Protein AF-A0A1M5BM00-F1 (afdb_monomer_lite)

Secondary structure (DSSP, 8-state):
----PPPHHHHHHHHHHHTHHHHHHHHHHHHHHGGGT-HHHHHHHHHHHHHHHHHHHHHHHHH--SSHHHHHHHHHHHHHHHHHHHHHHHHHHHH-SSHHHHHHHHTSTTHHHHHHHHHHHIIIIIHHHHHHHTTT-HHHHHHHHHHHHHHHHHHHHIIIIIHHHHHHHHH-HHHHGGGHHHHHHHHHHHHHHIIIIIIHHHHHHHHHHH-GGG--------------

pLDDT: mean 73.55, std 13.49, range [39.41, 91.62]

Radius of gyration: 21.75 Å; chains: 1; bounding box: 50×38×79 Å

Sequence (228 aa):
MQTVQPSDKQFQTMNGIGLTIPILSTTFGYISGYTIDQQLGMAGFGLLWGILVMLIASRISQVGARSIRQANTPVYIMLPLACIVLGGAILGHLAGPNPNAFLQLLQQSGYGLFFFTLHSPFEWILMPWALIANWHHPTRRRLLIIAAGIFYLGRVASALYFAPAALYWGQHPAEAVAHIDQVTLWIYLDFIRLIWQDVGIVVLMLIAALHPKFRLVNGDSRPERRHT

Structure (mmCIF, N/CA/C/O backbone):
data_AF-A0A1M5BM00-F1
#
_entry.id   AF-A0A1M5BM00-F1
#
loop_
_atom_site.group_PDB
_atom_site.id
_atom_site.type_symbol
_atom_site.label_atom_id
_atom_site.label_alt_id
_atom_site.label_comp_id
_atom_site.label_asym_id
_atom_site.label_entity_id
_atom_site.label_seq_id
_atom_site.pdbx_PDB_ins_code
_atom_site.Cartn_x
_atom_site.Cartn_y
_atom_site.Cartn_z
_atom_site.occupancy
_atom_site.B_iso_or_equiv
_atom_site.auth_seq_id
_atom_site.auth_comp_id
_atom_site.auth_asym_id
_atom_site.auth_atom_id
_atom_site.pdbx_PDB_model_num
ATOM 1 N N . MET A 1 1 ? -30.584 -14.951 36.795 1.00 42.97 1 MET A N 1
ATOM 2 C CA . MET A 1 1 ? -29.433 -14.659 35.911 1.00 42.97 1 MET A CA 1
ATOM 3 C C . MET A 1 1 ? -29.369 -15.773 34.876 1.00 42.97 1 MET A C 1
ATOM 5 O O . MET A 1 1 ? -28.945 -16.866 35.213 1.00 42.97 1 MET A O 1
ATOM 9 N N . GLN A 1 2 ? -29.910 -15.553 33.676 1.00 39.41 2 GLN A N 1
ATOM 10 C CA . GLN A 1 2 ? -29.833 -16.530 32.585 1.00 39.41 2 GLN A CA 1
ATOM 11 C C . GLN A 1 2 ? -28.558 -16.259 31.788 1.00 39.41 2 GLN A C 1
ATOM 13 O O . GLN A 1 2 ? -28.382 -15.180 31.225 1.00 39.41 2 GLN A O 1
ATOM 18 N N . THR A 1 3 ? -27.646 -17.224 31.795 1.00 47.09 3 THR A N 1
ATOM 19 C CA . THR A 1 3 ? -26.461 -17.257 30.944 1.00 47.09 3 THR A CA 1
ATOM 20 C C . THR A 1 3 ? -26.913 -17.454 29.500 1.00 47.09 3 THR A C 1
ATOM 22 O O . THR A 1 3 ? -27.326 -18.541 29.107 1.00 47.09 3 THR A O 1
ATOM 25 N N . VAL A 1 4 ? -26.871 -16.385 28.706 1.00 52.06 4 VAL A N 1
ATOM 26 C CA . VAL A 1 4 ? -27.085 -16.465 27.258 1.00 52.06 4 VAL A CA 1
ATOM 27 C C . VAL A 1 4 ? -25.919 -17.263 26.672 1.00 52.06 4 VAL A C 1
ATOM 29 O O . VAL A 1 4 ? -24.799 -16.760 26.595 1.00 52.06 4 VAL A O 1
ATOM 32 N N . GLN A 1 5 ? -26.164 -18.526 26.314 1.00 47.97 5 GLN A N 1
ATOM 33 C CA . GLN A 1 5 ? -25.204 -19.324 25.558 1.00 47.97 5 GLN A CA 1
ATOM 34 C C . GLN A 1 5 ? -25.056 -18.716 24.154 1.00 47.97 5 GLN A C 1
ATOM 36 O O . GLN A 1 5 ? -26.065 -18.507 23.474 1.00 47.97 5 GLN A O 1
ATOM 41 N N . PRO A 1 6 ? -23.830 -18.409 23.698 1.00 45.66 6 PRO A N 1
ATOM 42 C CA . PRO A 1 6 ? -23.614 -17.976 22.326 1.00 45.66 6 PRO A CA 1
ATOM 43 C C . PRO A 1 6 ? -24.023 -19.105 21.372 1.00 45.66 6 PRO A C 1
ATOM 45 O O . PRO A 1 6 ? -23.587 -20.241 21.526 1.00 45.66 6 PRO A O 1
ATOM 48 N N . SER A 1 7 ? -24.886 -18.795 20.401 1.00 51.50 7 SER A N 1
ATOM 49 C CA . SER A 1 7 ? -25.397 -19.775 19.438 1.00 51.50 7 SER A CA 1
ATOM 50 C C . SER A 1 7 ? -24.260 -20.359 18.592 1.00 51.50 7 SER A C 1
ATOM 52 O O . SER A 1 7 ? -23.457 -19.589 18.057 1.00 51.50 7 SER A O 1
ATOM 54 N N . ASP A 1 8 ? -24.257 -21.676 18.374 1.00 50.91 8 ASP A N 1
ATOM 55 C CA . ASP A 1 8 ? -23.255 -22.434 17.597 1.00 50.91 8 ASP A CA 1
ATOM 56 C C . ASP A 1 8 ? -22.908 -21.838 16.218 1.00 50.91 8 ASP A C 1
ATOM 58 O O . ASP A 1 8 ? -21.797 -22.006 15.709 1.00 50.91 8 ASP A O 1
ATOM 62 N N . LYS A 1 9 ? -23.819 -21.053 15.629 1.00 44.09 9 LYS A N 1
ATOM 63 C CA . LYS A 1 9 ? -23.588 -20.330 14.370 1.00 44.09 9 LYS A CA 1
ATOM 64 C C . LYS A 1 9 ? -22.444 -19.310 14.445 1.00 44.09 9 LYS A C 1
ATOM 66 O O . LYS A 1 9 ? -21.747 -19.126 13.452 1.00 44.09 9 LYS A O 1
ATOM 71 N N . GLN A 1 10 ? -22.216 -18.673 15.598 1.00 45.78 10 GLN A N 1
ATOM 72 C CA . GLN A 1 10 ? -21.131 -17.696 15.778 1.00 45.78 10 GLN A CA 1
ATOM 73 C C . GLN A 1 10 ? -19.750 -18.369 15.795 1.00 45.78 10 GLN A C 1
ATOM 75 O O . GLN A 1 10 ? -18.797 -17.829 15.229 1.00 45.78 10 GLN A O 1
ATOM 80 N N . PHE A 1 11 ? -19.661 -19.572 16.373 1.00 39.97 11 PHE A N 1
ATOM 81 C CA . PHE A 1 11 ? -18.432 -20.368 16.417 1.00 39.97 11 PHE A CA 1
ATOM 82 C C . PHE A 1 11 ? -18.067 -20.938 15.038 1.00 39.97 11 PHE A C 1
ATOM 84 O O . PHE A 1 11 ? -16.902 -20.907 14.644 1.00 39.97 11 PHE A O 1
ATOM 91 N N . GLN A 1 12 ? -19.057 -21.367 14.248 1.00 42.66 12 GLN A N 1
ATOM 92 C CA . GLN A 1 12 ? -18.817 -21.872 12.889 1.00 42.66 12 GLN A CA 1
ATOM 93 C C . GLN A 1 12 ? -18.307 -20.791 11.921 1.00 42.66 12 GLN A C 1
ATOM 95 O O . GLN A 1 12 ? -17.417 -21.067 11.117 1.00 42.66 12 GLN A O 1
ATOM 100 N N . THR A 1 13 ? -18.779 -19.543 12.027 1.00 48.22 13 THR A N 1
ATOM 101 C CA . THR A 1 13 ? -18.275 -18.441 11.184 1.00 48.22 13 THR A CA 1
ATOM 102 C C . THR A 1 13 ? -16.835 -18.015 11.491 1.00 48.22 13 THR A C 1
ATOM 104 O O . THR A 1 13 ? -16.171 -17.480 10.606 1.00 48.22 13 THR A O 1
ATOM 107 N N . MET A 1 14 ? -16.319 -18.256 12.703 1.00 41.88 14 MET A N 1
ATOM 108 C CA . MET A 1 14 ? -14.929 -17.908 13.046 1.00 41.88 14 MET A CA 1
ATOM 109 C C . MET A 1 14 ? -13.912 -18.924 12.504 1.00 41.88 14 MET A C 1
ATOM 111 O O . MET A 1 14 ? -12.807 -18.531 12.134 1.00 41.88 14 MET A O 1
ATOM 115 N N . ASN A 1 15 ? -14.293 -20.198 12.362 1.00 48.84 15 ASN A N 1
ATOM 116 C CA . ASN A 1 15 ? -13.380 -21.247 11.891 1.00 48.84 15 ASN A CA 1
ATOM 117 C C . ASN A 1 15 ? -13.082 -21.163 10.384 1.00 48.84 15 ASN A C 1
ATOM 119 O O . ASN A 1 15 ? -11.973 -21.484 9.964 1.00 48.84 15 ASN A O 1
ATOM 123 N N . GLY A 1 16 ? -14.028 -20.675 9.573 1.00 49.47 16 GLY A N 1
ATOM 124 C CA . GLY A 1 16 ? -13.828 -20.517 8.125 1.00 49.47 16 GLY A CA 1
ATOM 125 C C . GLY A 1 16 ? -12.928 -19.338 7.733 1.00 49.47 16 GLY A C 1
ATOM 126 O O . GLY A 1 16 ? -12.274 -19.387 6.700 1.00 49.47 16 GLY A O 1
ATOM 127 N N . ILE A 1 17 ? -12.867 -18.286 8.558 1.00 53.38 17 ILE A N 1
ATOM 128 C CA . ILE A 1 17 ? -12.082 -17.066 8.281 1.00 53.38 17 ILE A CA 1
ATOM 129 C C . ILE A 1 17 ? -10.640 -17.191 8.803 1.00 53.38 17 ILE A C 1
ATOM 131 O O . ILE A 1 17 ? -9.732 -16.555 8.267 1.00 53.38 17 ILE A O 1
ATOM 135 N N . GLY A 1 18 ? -10.411 -18.022 9.827 1.00 55.62 18 GLY A N 1
ATOM 136 C CA . GLY A 1 18 ? -9.101 -18.173 10.467 1.00 55.62 18 GLY A CA 1
ATOM 137 C C . GLY A 1 18 ? -8.008 -18.658 9.512 1.00 55.62 18 GLY A C 1
ATOM 138 O O . GLY A 1 18 ? -6.932 -18.069 9.468 1.00 55.62 18 GLY A O 1
ATOM 139 N N . LEU A 1 19 ? -8.304 -19.671 8.691 1.00 69.62 19 LEU A N 1
ATOM 140 C CA . LEU A 1 19 ? -7.345 -20.254 7.741 1.00 69.62 19 LEU A CA 1
ATOM 141 C C . LEU A 1 19 ? -7.052 -19.359 6.532 1.00 69.62 19 LEU A C 1
ATOM 143 O O . LEU A 1 19 ? -5.989 -19.476 5.924 1.00 69.62 19 LEU A O 1
ATOM 147 N N . THR A 1 20 ? -7.946 -18.427 6.211 1.00 67.25 20 THR A N 1
ATOM 148 C CA . THR A 1 20 ? -7.777 -17.515 5.076 1.00 67.25 20 THR A CA 1
ATOM 149 C C . THR A 1 20 ? -6.551 -16.618 5.251 1.00 67.25 20 THR A C 1
ATOM 151 O O . THR A 1 20 ? -5.864 -16.330 4.277 1.00 67.25 20 THR A O 1
ATOM 154 N N . ILE A 1 21 ? -6.225 -16.219 6.486 1.00 61.44 21 ILE A N 1
ATOM 155 C CA . ILE A 1 21 ? -5.087 -15.333 6.775 1.00 61.44 21 ILE A CA 1
ATOM 156 C C . ILE A 1 21 ? -3.738 -16.033 6.506 1.00 61.44 21 ILE A C 1
ATOM 158 O O . ILE A 1 21 ? -2.956 -15.493 5.720 1.00 61.44 21 ILE A O 1
ATOM 162 N N . PRO A 1 22 ? -3.454 -17.233 7.059 1.00 67.12 22 PRO A N 1
ATOM 163 C CA . PRO A 1 22 ? -2.283 -18.021 6.681 1.00 67.12 22 PRO A CA 1
ATOM 164 C C . PRO A 1 22 ? -2.199 -18.305 5.184 1.00 67.12 22 PRO A C 1
ATOM 166 O O . PRO A 1 22 ? -1.129 -18.137 4.608 1.00 67.12 22 PRO A O 1
ATOM 169 N N . ILE A 1 23 ? -3.306 -18.683 4.538 1.00 70.94 23 ILE A N 1
ATOM 170 C CA . ILE A 1 23 ? -3.311 -19.025 3.108 1.00 70.94 23 ILE A CA 1
ATOM 171 C C . ILE A 1 23 ? -2.946 -17.807 2.257 1.00 70.94 23 ILE A C 1
ATOM 173 O O . ILE A 1 23 ? -2.055 -17.896 1.416 1.00 70.94 23 ILE A O 1
ATOM 177 N N . LEU A 1 24 ? -3.576 -16.653 2.493 1.00 67.44 24 LEU A N 1
ATOM 178 C CA . LEU A 1 24 ? -3.280 -15.430 1.745 1.00 67.44 24 LEU A CA 1
ATOM 179 C C . LEU A 1 24 ? -1.847 -14.947 1.989 1.00 67.44 24 LEU A C 1
ATOM 181 O O . LEU A 1 24 ? -1.151 -14.617 1.034 1.00 67.44 24 LEU A O 1
ATOM 185 N N . SER A 1 25 ? -1.385 -14.968 3.242 1.00 62.84 25 SER A N 1
ATOM 186 C CA . SER A 1 25 ? -0.020 -14.573 3.612 1.00 62.84 25 SER A CA 1
ATOM 187 C C . SER A 1 25 ? 1.038 -15.499 2.993 1.00 62.84 25 SER A C 1
ATOM 189 O O . SER A 1 25 ? 2.057 -15.029 2.494 1.00 62.84 25 SER A O 1
ATOM 191 N N . THR A 1 26 ? 0.778 -16.809 2.943 1.00 67.94 26 THR A N 1
ATOM 192 C CA . THR A 1 26 ? 1.656 -17.804 2.295 1.00 67.94 26 THR A CA 1
ATOM 193 C C . THR A 1 26 ? 1.708 -17.604 0.787 1.00 67.94 26 THR A C 1
ATOM 195 O O . THR A 1 26 ? 2.792 -17.547 0.215 1.00 67.94 26 THR A O 1
ATOM 198 N N . THR A 1 27 ? 0.549 -17.461 0.140 1.00 66.31 27 THR A N 1
ATOM 199 C CA . THR A 1 27 ? 0.454 -17.223 -1.307 1.00 66.31 27 THR A CA 1
ATOM 200 C C . THR A 1 27 ? 1.159 -15.924 -1.688 1.00 66.31 27 THR A C 1
ATOM 202 O O . THR A 1 27 ? 1.899 -15.885 -2.667 1.00 66.31 27 THR A O 1
ATOM 205 N N . PHE A 1 28 ? 1.006 -14.877 -0.876 1.00 63.00 28 PHE A N 1
ATOM 206 C CA . PHE A 1 28 ? 1.706 -13.611 -1.070 1.00 63.00 28 PHE A CA 1
ATOM 207 C C . PHE A 1 28 ? 3.223 -13.745 -0.888 1.00 63.00 28 PHE A C 1
ATOM 209 O O . PHE A 1 28 ? 3.998 -13.238 -1.700 1.00 63.00 28 PHE A O 1
ATOM 216 N N . GLY A 1 29 ? 3.656 -14.474 0.141 1.00 57.75 29 GLY A N 1
ATOM 217 C CA . GLY A 1 29 ? 5.059 -14.817 0.356 1.00 57.75 29 GLY A CA 1
ATOM 218 C C . GLY A 1 29 ? 5.653 -15.580 -0.830 1.00 57.75 29 GLY A C 1
ATOM 219 O O . GLY A 1 29 ? 6.700 -15.211 -1.345 1.00 57.75 29 GLY A O 1
ATOM 220 N N . TYR A 1 30 ? 4.951 -16.588 -1.341 1.00 66.06 30 TYR A N 1
ATOM 221 C CA . TYR A 1 30 ? 5.395 -17.358 -2.503 1.00 66.06 30 TYR A CA 1
ATOM 222 C C . TYR A 1 30 ? 5.559 -16.482 -3.755 1.00 66.06 30 TYR A C 1
ATOM 224 O O . TYR A 1 30 ? 6.600 -16.522 -4.411 1.00 66.06 30 TYR A O 1
ATOM 232 N N . ILE A 1 31 ? 4.561 -15.639 -4.046 1.00 60.75 31 ILE A N 1
ATOM 233 C CA . ILE A 1 31 ? 4.575 -14.716 -5.188 1.00 60.75 31 ILE A CA 1
ATOM 234 C C . ILE A 1 31 ? 5.722 -13.703 -5.074 1.00 60.75 31 ILE A C 1
ATOM 236 O O . ILE A 1 31 ? 6.456 -13.484 -6.033 1.00 60.75 31 ILE A O 1
ATOM 240 N N . SER A 1 32 ? 5.912 -13.097 -3.900 1.00 48.12 32 SER A N 1
ATOM 241 C CA . SER A 1 32 ? 6.987 -12.121 -3.675 1.00 48.12 32 SER A CA 1
ATOM 242 C C . SER A 1 32 ? 8.376 -12.761 -3.698 1.00 48.12 32 SER A C 1
ATOM 244 O O . SER A 1 32 ? 9.312 -12.167 -4.229 1.00 48.12 32 SER A O 1
ATOM 246 N N . GLY A 1 33 ? 8.510 -14.005 -3.236 1.00 48.97 33 GLY A N 1
ATOM 247 C CA . GLY A 1 33 ? 9.747 -14.773 -3.356 1.00 48.97 33 GLY A CA 1
ATOM 248 C C . GLY A 1 33 ? 10.170 -15.046 -4.800 1.00 48.97 33 GLY A C 1
ATOM 249 O O . GLY A 1 33 ? 11.354 -15.263 -5.037 1.00 48.97 33 GLY A O 1
ATOM 250 N N . TYR A 1 34 ? 9.250 -14.968 -5.769 1.00 61.09 34 TYR A N 1
ATOM 251 C CA . TYR A 1 34 ? 9.570 -15.063 -7.198 1.00 61.09 34 TYR A CA 1
ATOM 252 C C . TYR A 1 34 ? 10.455 -13.905 -7.678 1.00 61.09 34 TYR A C 1
ATOM 254 O O . TYR A 1 34 ? 11.254 -14.076 -8.588 1.00 61.09 34 TYR A O 1
ATOM 262 N N . THR A 1 35 ? 10.349 -12.733 -7.048 1.00 50.16 35 THR A N 1
ATOM 263 C CA . THR A 1 35 ? 11.118 -11.538 -7.440 1.00 50.16 35 THR A CA 1
ATOM 264 C C . THR A 1 35 ? 12.556 -11.514 -6.921 1.00 50.16 35 THR A C 1
ATOM 266 O O . THR A 1 35 ? 13.332 -10.657 -7.330 1.00 50.16 35 THR A O 1
ATOM 269 N N . ILE A 1 36 ? 12.910 -12.438 -6.024 1.00 50.25 36 ILE A N 1
ATOM 270 C CA . ILE A 1 36 ? 14.219 -12.495 -5.355 1.00 50.25 36 ILE A CA 1
ATOM 271 C C . ILE A 1 36 ? 14.809 -13.916 -5.329 1.00 50.25 36 ILE A C 1
ATOM 273 O O . ILE A 1 36 ? 15.673 -14.194 -4.503 1.00 50.25 36 ILE A O 1
ATOM 277 N N . ASP A 1 37 ? 14.310 -14.831 -6.170 1.00 68.38 37 ASP A N 1
ATOM 278 C CA . ASP A 1 37 ? 14.697 -16.256 -6.217 1.00 68.38 37 ASP A CA 1
ATOM 279 C C . ASP A 1 37 ? 14.636 -16.992 -4.859 1.00 68.38 37 ASP A C 1
ATOM 281 O O . ASP A 1 37 ? 15.369 -17.944 -4.592 1.00 68.38 37 ASP A O 1
ATOM 285 N N . GLN A 1 38 ? 13.714 -16.587 -3.980 1.00 74.62 38 GLN A N 1
ATOM 286 C CA . GLN A 1 38 ? 13.510 -17.180 -2.649 1.00 74.62 38 GLN A CA 1
ATOM 287 C C . GLN A 1 38 ? 12.051 -17.582 -2.400 1.00 74.62 38 GLN A C 1
ATOM 289 O O . GLN A 1 38 ? 11.514 -17.406 -1.308 1.00 74.62 38 GLN A O 1
ATOM 294 N N . GLN A 1 39 ? 11.398 -18.157 -3.411 1.00 69.12 39 GLN A N 1
ATOM 295 C CA . GLN A 1 39 ? 9.984 -18.565 -3.390 1.00 69.12 39 GLN A CA 1
ATOM 296 C C . GLN A 1 39 ? 9.609 -19.384 -2.145 1.00 69.12 39 GLN A C 1
ATOM 298 O O . GLN A 1 39 ? 8.668 -19.042 -1.432 1.00 69.12 39 GLN A O 1
ATOM 303 N N . LEU A 1 40 ? 10.370 -20.445 -1.850 1.00 72.06 40 LEU A N 1
ATOM 304 C CA . LEU A 1 40 ? 10.108 -21.321 -0.702 1.00 72.06 40 LEU A CA 1
ATOM 305 C C . LEU A 1 40 ? 10.377 -20.623 0.637 1.00 72.06 40 LEU A C 1
ATOM 307 O O . LEU A 1 40 ? 9.606 -20.796 1.580 1.00 72.06 40 LEU A O 1
ATOM 311 N N . GLY A 1 41 ? 11.435 -19.808 0.712 1.00 67.81 41 GLY A N 1
ATOM 312 C CA . GLY A 1 41 ? 11.777 -19.050 1.918 1.00 67.81 41 GLY A CA 1
ATOM 313 C C . GLY A 1 41 ? 10.701 -18.024 2.266 1.00 67.81 41 GLY A C 1
ATOM 314 O O . GLY A 1 41 ? 10.229 -17.968 3.402 1.00 67.81 41 GLY A O 1
ATOM 315 N N . MET A 1 42 ? 10.237 -17.277 1.267 1.00 60.34 42 MET A N 1
ATOM 316 C CA . MET A 1 42 ? 9.204 -16.262 1.439 1.00 60.34 42 MET A CA 1
ATOM 317 C C . MET A 1 42 ? 7.813 -16.869 1.644 1.00 60.34 42 MET A C 1
ATOM 319 O O . MET A 1 42 ? 7.041 -16.340 2.440 1.00 60.34 42 MET A O 1
ATOM 323 N N . ALA A 1 43 ? 7.494 -18.007 1.020 1.00 66.38 43 ALA A N 1
ATOM 324 C CA . ALA A 1 43 ? 6.272 -18.757 1.318 1.00 66.38 43 ALA A CA 1
ATOM 325 C C . ALA A 1 43 ? 6.261 -19.269 2.765 1.00 66.38 43 ALA A C 1
ATOM 327 O O . ALA A 1 43 ? 5.271 -19.093 3.473 1.00 66.38 43 ALA A O 1
ATOM 328 N N . GLY A 1 44 ? 7.377 -19.846 3.227 1.00 70.00 44 GLY A N 1
ATOM 329 C CA . GLY A 1 44 ? 7.541 -20.297 4.609 1.00 70.00 44 GLY A CA 1
ATOM 330 C C . GLY A 1 44 ? 7.416 -19.150 5.611 1.00 70.00 44 GLY A C 1
ATOM 331 O O . GLY A 1 44 ? 6.702 -19.276 6.607 1.00 70.00 44 GLY A O 1
ATOM 332 N N . PHE A 1 45 ? 8.030 -18.003 5.312 1.00 68.19 45 PHE A N 1
ATOM 333 C CA . PHE A 1 45 ? 7.858 -16.779 6.092 1.00 68.19 45 PHE A CA 1
ATOM 334 C C . PHE A 1 45 ? 6.396 -16.316 6.108 1.00 68.19 45 PHE A C 1
ATOM 336 O O . PHE A 1 45 ? 5.845 -16.071 7.179 1.00 68.19 45 PHE A O 1
ATOM 343 N N . GLY A 1 46 ? 5.742 -16.261 4.945 1.00 65.31 46 GLY A N 1
ATOM 344 C CA . GLY A 1 46 ? 4.336 -15.888 4.804 1.00 65.31 46 GLY A CA 1
ATOM 345 C C . GLY A 1 46 ? 3.399 -16.794 5.607 1.00 65.31 46 GLY A C 1
ATOM 346 O O . GLY A 1 46 ? 2.493 -16.294 6.276 1.00 65.31 46 GLY A O 1
ATOM 347 N N . LEU A 1 47 ? 3.645 -18.106 5.616 1.00 70.38 47 LEU A N 1
ATOM 348 C CA . LEU A 1 47 ? 2.895 -19.075 6.416 1.00 70.38 47 LEU A CA 1
ATOM 349 C C . LEU A 1 47 ? 3.098 -18.850 7.912 1.00 70.38 47 LEU A C 1
ATOM 351 O O . LEU A 1 47 ? 2.125 -18.727 8.659 1.00 70.38 47 LEU A O 1
ATOM 355 N N . LEU A 1 48 ? 4.357 -18.773 8.347 1.00 71.00 48 LEU A N 1
ATOM 356 C CA . LEU A 1 48 ? 4.716 -18.593 9.751 1.00 71.00 48 LEU A CA 1
ATOM 357 C C . LEU A 1 48 ? 4.148 -17.279 10.293 1.00 71.00 48 LEU A C 1
ATOM 359 O O . LEU A 1 48 ? 3.554 -17.252 11.371 1.00 71.00 48 LEU A O 1
ATOM 363 N N . TRP A 1 49 ? 4.243 -16.214 9.501 1.00 69.94 49 TRP A N 1
ATOM 364 C CA . TRP A 1 49 ? 3.655 -14.923 9.809 1.00 69.94 49 TRP A CA 1
ATOM 365 C C . TRP A 1 49 ? 2.127 -14.974 9.868 1.00 69.94 49 TRP A C 1
ATOM 367 O O . TRP A 1 49 ? 1.528 -14.499 10.830 1.00 69.94 49 TRP A O 1
ATOM 377 N N . GLY A 1 50 ? 1.472 -15.583 8.879 1.00 63.72 50 GLY A N 1
ATOM 378 C CA . GLY A 1 50 ? 0.015 -15.675 8.839 1.00 63.72 50 GLY A CA 1
ATOM 379 C C . GLY A 1 50 ? -0.560 -16.479 10.010 1.00 63.72 50 GLY A C 1
ATOM 380 O O . GLY A 1 50 ? -1.583 -16.090 10.578 1.00 63.72 50 GLY A O 1
ATOM 381 N N . ILE A 1 51 ? 0.127 -17.545 10.439 1.00 72.00 51 ILE A N 1
ATOM 382 C CA . ILE A 1 51 ? -0.205 -18.297 11.660 1.00 72.00 51 ILE A CA 1
ATOM 383 C C . ILE A 1 51 ? -0.011 -17.416 12.899 1.00 72.00 51 ILE A C 1
ATOM 385 O O . ILE A 1 51 ? -0.906 -17.346 13.743 1.00 72.00 51 ILE A O 1
ATOM 389 N N . LEU A 1 52 ? 1.118 -16.709 13.003 1.00 69.88 52 LEU A N 1
ATOM 390 C CA . LEU A 1 52 ? 1.402 -15.807 14.120 1.00 69.88 52 LEU A CA 1
ATOM 391 C C . LEU A 1 52 ? 0.321 -14.720 14.246 1.00 69.88 52 LEU A C 1
ATOM 393 O O . LEU A 1 52 ? -0.218 -14.510 15.332 1.00 69.88 52 LEU A O 1
ATOM 397 N N . VAL A 1 53 ? -0.065 -14.091 13.133 1.00 64.69 53 VAL A N 1
ATOM 398 C CA . VAL A 1 53 ? -1.142 -13.093 13.075 1.00 64.69 53 VAL A CA 1
AT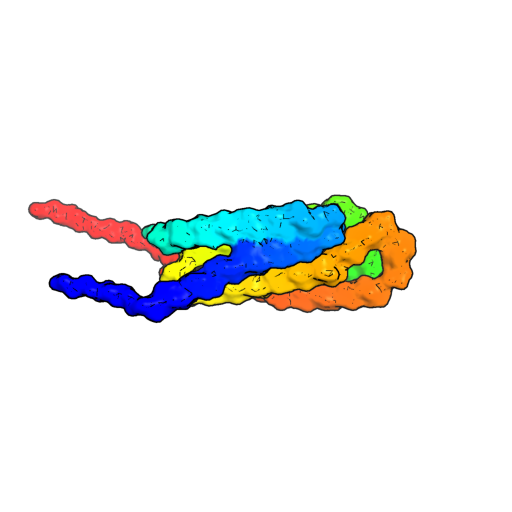OM 399 C C . VAL A 1 53 ? -2.484 -13.703 13.455 1.00 64.69 53 VAL A C 1
ATOM 401 O O . VAL A 1 53 ? -3.200 -13.097 14.241 1.00 64.69 53 VAL A O 1
ATOM 404 N N . MET A 1 54 ? -2.831 -14.896 12.967 1.00 68.44 54 MET A N 1
ATOM 405 C CA . MET A 1 54 ? -4.078 -15.576 13.340 1.00 68.44 54 MET A CA 1
ATOM 406 C C . MET A 1 54 ? -4.155 -15.831 14.856 1.00 68.44 54 MET A C 1
ATOM 408 O O . MET A 1 54 ? -5.184 -15.565 15.488 1.00 68.44 54 MET A O 1
ATOM 412 N N . LEU A 1 55 ? -3.061 -16.309 15.458 1.00 69.62 55 LEU A N 1
ATOM 413 C CA . LEU A 1 55 ? -2.975 -16.601 16.891 1.00 69.62 55 LEU A CA 1
ATOM 414 C C . LEU A 1 55 ? -3.017 -15.324 17.739 1.00 69.62 55 LEU A C 1
ATOM 416 O O . LEU A 1 55 ? -3.775 -15.247 18.710 1.00 69.62 55 LEU A O 1
ATOM 420 N N . ILE A 1 56 ? -2.246 -14.304 17.355 1.00 66.44 56 ILE A N 1
ATOM 421 C CA . ILE A 1 56 ? -2.207 -13.005 18.033 1.00 66.44 56 ILE A CA 1
ATOM 422 C C . ILE A 1 56 ? -3.548 -12.284 17.880 1.00 66.44 56 ILE A C 1
ATOM 424 O O . ILE A 1 56 ? -4.083 -11.797 18.869 1.00 66.44 56 ILE A O 1
ATOM 428 N N . ALA A 1 57 ? -4.145 -12.259 16.689 1.00 57.75 57 ALA A N 1
ATOM 429 C CA . ALA A 1 57 ? -5.452 -11.648 16.460 1.00 57.75 57 ALA A CA 1
ATOM 430 C C . ALA A 1 57 ? -6.546 -12.332 17.284 1.00 57.75 57 ALA A C 1
ATOM 432 O O . ALA A 1 57 ? -7.375 -11.647 17.877 1.00 57.75 57 ALA A O 1
ATOM 433 N N . SER A 1 58 ? -6.524 -13.661 17.412 1.00 56.94 58 SER A N 1
ATOM 434 C CA . SER A 1 58 ? -7.472 -14.390 18.266 1.00 56.94 58 SER A CA 1
ATOM 435 C C . SER A 1 58 ? -7.294 -14.029 19.743 1.00 56.94 58 SER A C 1
ATOM 437 O O . SER A 1 58 ? -8.265 -13.694 20.418 1.00 56.94 58 SER A O 1
ATOM 439 N N . ARG A 1 59 ? -6.051 -13.992 20.237 1.00 62.50 59 ARG A N 1
ATOM 440 C CA . ARG A 1 59 ? -5.730 -13.618 21.626 1.00 62.50 59 ARG A CA 1
ATOM 441 C C . ARG A 1 59 ? -6.051 -12.152 21.926 1.00 62.50 59 ARG A C 1
ATOM 443 O O . ARG A 1 59 ? -6.623 -11.858 22.968 1.00 62.50 59 ARG A O 1
ATOM 450 N N . ILE A 1 60 ? -5.719 -11.226 21.027 1.00 52.84 60 ILE A N 1
ATOM 451 C CA . ILE A 1 60 ? -5.949 -9.793 21.239 1.00 52.84 60 ILE A CA 1
ATOM 452 C C . ILE A 1 60 ? -7.408 -9.412 20.952 1.00 52.84 60 ILE A C 1
ATOM 454 O O . ILE A 1 60 ? -7.932 -8.538 21.634 1.00 52.84 60 ILE A O 1
ATOM 458 N N . SER A 1 61 ? -8.124 -10.080 20.042 1.00 48.41 61 SER A N 1
ATOM 459 C CA . SER A 1 61 ? -9.568 -9.842 19.849 1.00 48.41 61 SER A CA 1
ATOM 460 C C . SER A 1 61 ? -10.374 -10.160 21.111 1.00 48.41 61 SER A C 1
ATOM 462 O O . SER A 1 61 ? -11.332 -9.450 21.415 1.00 48.41 61 SER A O 1
ATOM 464 N N . GLN A 1 62 ? -9.938 -11.147 21.900 1.00 55.53 62 GLN A N 1
ATOM 465 C CA . GLN A 1 62 ? -10.501 -11.421 23.225 1.00 55.53 62 GLN A CA 1
ATOM 466 C C . GLN A 1 62 ? -10.182 -10.313 24.240 1.00 55.53 62 GLN A C 1
ATOM 468 O O . GLN A 1 62 ? -10.942 -10.108 25.182 1.00 55.53 62 GLN A O 1
ATOM 473 N N . VAL A 1 63 ? -9.082 -9.579 24.052 1.00 52.97 63 VAL A N 1
ATOM 474 C CA . VAL A 1 63 ? -8.647 -8.505 24.956 1.00 52.97 63 VAL A CA 1
ATOM 475 C C . VAL A 1 63 ? -9.250 -7.151 24.573 1.00 52.97 63 VAL A C 1
ATOM 477 O O . VAL A 1 63 ? -9.567 -6.381 25.479 1.00 52.97 63 VAL A O 1
ATOM 480 N N . GLY A 1 64 ? -9.465 -6.893 23.276 1.00 52.06 64 GLY A N 1
ATOM 481 C CA . GLY A 1 64 ? -10.042 -5.667 22.721 1.00 52.06 64 GLY A CA 1
ATOM 482 C C . GLY A 1 64 ? -9.303 -4.384 23.124 1.00 52.06 64 GLY A C 1
ATOM 483 O O . GLY A 1 64 ? -8.456 -4.364 24.015 1.00 52.06 64 GLY A O 1
ATOM 484 N N . ALA A 1 65 ? -9.634 -3.256 22.495 1.00 58.38 65 ALA A N 1
ATOM 485 C CA . ALA A 1 65 ? -9.311 -1.973 23.107 1.00 58.38 65 ALA A CA 1
ATOM 486 C C . ALA A 1 65 ? -10.143 -1.831 24.392 1.00 58.38 65 ALA A C 1
ATOM 488 O O . ALA A 1 65 ? -11.365 -1.709 24.337 1.00 58.38 65 ALA A O 1
ATOM 489 N N . ARG A 1 66 ? -9.486 -1.835 25.556 1.00 64.25 66 ARG A N 1
ATOM 490 C CA . ARG A 1 66 ? -10.148 -1.627 26.858 1.00 64.25 66 ARG A CA 1
ATOM 491 C C . ARG A 1 66 ? -10.508 -0.159 27.096 1.00 64.25 66 ARG A C 1
ATOM 493 O O . ARG A 1 66 ? -11.214 0.159 28.045 1.00 64.25 66 ARG A O 1
ATOM 500 N N . SER A 1 67 ? -10.014 0.743 26.245 1.00 73.00 67 SER A N 1
ATOM 501 C CA . SER A 1 67 ? -10.333 2.171 26.266 1.00 73.00 67 SER A CA 1
ATOM 502 C C . SER A 1 67 ? -10.418 2.758 24.855 1.00 73.00 67 SER A C 1
ATOM 504 O O . SER A 1 67 ? -9.744 2.299 23.931 1.00 73.00 67 SER A O 1
ATOM 506 N N . ILE A 1 68 ? -11.186 3.843 24.708 1.00 73.75 68 ILE A N 1
ATOM 507 C CA . ILE A 1 68 ? -11.295 4.624 23.459 1.00 73.75 68 ILE A CA 1
ATOM 508 C C . ILE A 1 68 ? -9.910 5.076 22.971 1.00 73.75 68 ILE A C 1
ATOM 510 O O . ILE A 1 68 ? -9.638 5.072 21.771 1.00 73.75 68 ILE A O 1
ATOM 514 N N . ARG A 1 69 ? -8.999 5.396 23.901 1.00 74.81 69 ARG A N 1
ATOM 515 C CA . ARG A 1 69 ? -7.615 5.769 23.587 1.00 74.81 69 ARG A CA 1
ATOM 516 C C . ARG A 1 69 ? -6.894 4.658 22.821 1.00 74.81 69 ARG A C 1
ATOM 518 O O . ARG A 1 69 ? -6.331 4.942 21.774 1.00 74.81 69 ARG A O 1
ATOM 525 N N . GLN A 1 70 ? -6.976 3.410 23.286 1.00 77.19 70 GLN A N 1
ATOM 526 C CA . GLN A 1 70 ? -6.340 2.261 22.626 1.00 77.19 70 GLN A CA 1
ATOM 527 C C . GLN A 1 70 ? -6.927 1.967 21.237 1.00 77.19 70 GLN A C 1
ATOM 529 O O . GLN A 1 70 ? -6.182 1.605 20.332 1.00 77.19 70 GLN A O 1
ATOM 534 N N . ALA A 1 71 ? -8.236 2.160 21.043 1.00 80.81 71 ALA A N 1
ATOM 535 C CA . ALA A 1 71 ? -8.874 2.003 19.732 1.00 80.81 71 ALA A CA 1
ATOM 536 C C . ALA A 1 71 ? -8.432 3.091 18.734 1.00 80.81 71 ALA A C 1
ATOM 538 O O . ALA A 1 71 ? -8.328 2.846 17.530 1.00 80.81 71 ALA A O 1
ATOM 539 N N . ASN A 1 72 ? -8.168 4.300 19.236 1.00 80.38 72 ASN A N 1
ATOM 540 C CA . ASN A 1 72 ? -7.794 5.469 18.445 1.00 80.38 72 ASN A CA 1
ATOM 541 C C . ASN A 1 72 ? -6.318 5.499 18.040 1.00 80.38 72 ASN A C 1
ATOM 543 O O . ASN A 1 72 ? -6.010 5.938 16.935 1.00 80.38 72 ASN A O 1
ATOM 547 N N . THR A 1 73 ? -5.415 5.042 18.910 1.00 81.69 73 THR A N 1
ATOM 548 C CA . THR A 1 73 ? -3.964 5.091 18.683 1.00 81.69 73 THR A CA 1
ATOM 549 C C . THR A 1 73 ? -3.525 4.567 17.308 1.00 81.69 73 THR A C 1
ATOM 551 O O . THR A 1 73 ? -2.845 5.319 16.613 1.00 81.69 73 THR A O 1
ATOM 554 N N . PRO A 1 74 ? -3.912 3.356 16.856 1.00 83.25 74 PRO A N 1
ATOM 555 C CA . PRO A 1 74 ? -3.465 2.864 15.553 1.00 83.25 74 PRO A CA 1
ATOM 556 C C . PRO A 1 74 ? -3.960 3.733 14.395 1.00 83.25 74 PRO A C 1
ATOM 558 O O . PRO A 1 74 ? -3.194 4.031 13.488 1.00 83.25 74 PRO A O 1
ATOM 561 N N . VAL A 1 75 ? -5.208 4.210 14.450 1.00 82.38 75 VAL A N 1
ATOM 562 C CA . VAL A 1 75 ? -5.787 5.065 13.400 1.00 82.38 75 VAL A CA 1
ATOM 563 C C . VAL A 1 75 ? -5.062 6.413 13.331 1.00 82.38 75 VAL A C 1
ATOM 565 O O . VAL A 1 75 ? -4.760 6.894 12.241 1.00 82.38 75 VAL A O 1
ATOM 568 N N . TYR A 1 76 ? -4.723 7.003 14.481 1.00 78.81 76 TYR A N 1
ATOM 569 C CA . TYR A 1 76 ? -3.971 8.261 14.537 1.00 78.81 76 TYR A CA 1
ATOM 570 C C . TYR A 1 76 ? -2.501 8.129 14.141 1.00 78.81 76 TYR A C 1
ATOM 572 O O . TYR A 1 76 ? -1.915 9.127 13.745 1.00 78.81 76 TYR A O 1
ATOM 580 N N . ILE A 1 77 ? -1.906 6.938 14.229 1.00 79.44 77 ILE A N 1
ATOM 581 C CA . ILE A 1 77 ? -0.553 6.677 13.714 1.00 79.44 77 ILE A CA 1
ATOM 582 C C . ILE A 1 77 ? -0.597 6.391 12.208 1.00 79.44 77 ILE A C 1
ATOM 584 O O . ILE A 1 77 ? 0.240 6.883 11.456 1.00 79.44 77 ILE A O 1
ATOM 588 N N . MET A 1 78 ? -1.594 5.635 11.750 1.00 79.94 78 MET A N 1
ATOM 589 C CA . MET A 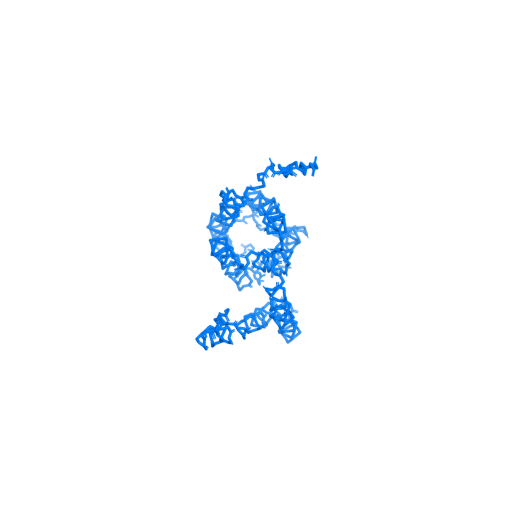1 78 ? -1.764 5.302 10.336 1.00 79.94 78 MET A CA 1
ATOM 590 C C . MET A 1 78 ? -2.083 6.514 9.476 1.00 79.94 78 MET A C 1
ATOM 592 O O . MET A 1 78 ? -1.562 6.612 8.375 1.00 79.94 78 MET A O 1
ATOM 596 N N . LEU A 1 79 ? -2.924 7.432 9.952 1.00 80.44 79 LEU A N 1
ATOM 597 C CA . LEU A 1 79 ? -3.331 8.601 9.175 1.00 80.44 79 LEU A CA 1
ATOM 598 C C . LEU A 1 79 ? -2.148 9.476 8.705 1.00 80.44 79 LEU A C 1
ATOM 600 O O . LEU A 1 79 ? -2.039 9.685 7.499 1.00 80.44 79 LEU A O 1
ATOM 604 N N . PRO A 1 80 ? -1.242 9.970 9.573 1.00 74.62 80 PRO A N 1
ATOM 605 C CA . PRO A 1 80 ? -0.100 10.763 9.125 1.00 74.62 80 PRO A CA 1
ATOM 606 C C . PRO A 1 80 ? 0.835 9.956 8.224 1.00 74.62 80 PRO A C 1
ATOM 608 O O . PRO A 1 80 ? 1.343 10.501 7.251 1.00 74.62 80 PRO A O 1
ATOM 611 N N . LEU A 1 81 ? 1.019 8.658 8.484 1.00 74.00 81 LEU A N 1
ATOM 612 C CA . LEU A 1 81 ? 1.838 7.809 7.623 1.00 74.00 81 LEU A CA 1
ATOM 613 C C . LEU A 1 81 ? 1.211 7.623 6.231 1.00 74.00 81 LEU A C 1
ATOM 615 O O . LEU A 1 81 ? 1.919 7.706 5.234 1.00 74.00 81 LEU A O 1
ATOM 619 N N . ALA A 1 82 ? -0.111 7.459 6.147 1.00 80.81 82 ALA A N 1
ATOM 620 C CA . ALA A 1 82 ? -0.843 7.427 4.883 1.00 80.81 82 ALA A CA 1
ATOM 621 C C . ALA A 1 82 ? -0.736 8.767 4.136 1.00 80.81 82 ALA A C 1
ATOM 623 O O . ALA A 1 82 ? -0.534 8.774 2.927 1.00 80.81 82 ALA A O 1
ATOM 624 N N . CYS A 1 83 ? -0.790 9.900 4.846 1.00 77.12 83 CYS A N 1
ATOM 625 C CA . CYS A 1 83 ? -0.554 11.217 4.252 1.00 77.12 83 CYS A CA 1
ATOM 626 C C . CYS A 1 83 ? 0.885 11.379 3.735 1.00 77.12 83 CYS A C 1
ATOM 628 O O . CYS A 1 83 ? 1.080 11.979 2.682 1.00 77.12 83 CYS A O 1
ATOM 630 N N . ILE A 1 84 ? 1.887 10.840 4.440 1.00 75.06 84 ILE A N 1
ATOM 631 C CA . ILE A 1 84 ? 3.287 10.833 3.984 1.00 75.06 84 ILE A CA 1
ATOM 632 C C . ILE A 1 84 ? 3.431 9.983 2.720 1.00 75.06 84 ILE A C 1
ATOM 634 O O . ILE A 1 84 ? 4.069 10.426 1.769 1.00 75.06 84 ILE A O 1
ATOM 638 N N . VAL A 1 85 ? 2.819 8.795 2.683 1.00 78.19 85 VAL A N 1
ATOM 639 C CA . VAL A 1 85 ? 2.813 7.927 1.495 1.00 78.19 85 VAL A CA 1
ATOM 640 C C . VAL A 1 85 ? 2.149 8.630 0.314 1.00 78.19 85 VAL A C 1
ATOM 642 O O . VAL A 1 85 ? 2.751 8.696 -0.752 1.00 78.19 85 VAL A O 1
ATOM 645 N N . LEU A 1 86 ? 0.970 9.225 0.517 1.00 82.31 86 LEU A N 1
ATOM 646 C CA . LEU A 1 86 ? 0.271 10.001 -0.508 1.00 82.31 86 LEU A CA 1
ATOM 647 C C . LEU A 1 86 ? 1.125 11.176 -1.005 1.00 82.31 86 LEU A C 1
ATOM 649 O O . LEU A 1 86 ? 1.258 11.375 -2.208 1.00 82.31 86 LEU A O 1
ATOM 653 N N . GLY A 1 87 ? 1.739 11.937 -0.096 1.00 70.81 87 GLY A N 1
ATOM 654 C CA . GLY A 1 87 ? 2.644 13.030 -0.453 1.00 70.81 87 GLY A CA 1
ATOM 655 C C . GLY A 1 87 ? 3.848 12.542 -1.260 1.00 70.81 87 GLY A C 1
ATOM 656 O O . GLY A 1 87 ? 4.194 13.145 -2.272 1.00 70.81 87 GLY A O 1
ATOM 657 N N . GLY A 1 88 ? 4.444 11.418 -0.864 1.00 73.38 88 GLY A N 1
ATOM 658 C CA . GLY A 1 88 ? 5.527 10.767 -1.597 1.00 73.38 88 GLY A CA 1
ATOM 659 C C . GLY A 1 88 ? 5.113 10.286 -2.987 1.00 73.38 88 GLY A C 1
ATOM 660 O O . GLY A 1 88 ? 5.863 10.479 -3.939 1.00 73.38 88 GLY A O 1
ATOM 661 N N . ALA A 1 89 ? 3.911 9.722 -3.127 1.00 80.44 89 ALA A N 1
ATOM 662 C CA . ALA A 1 89 ? 3.354 9.313 -4.413 1.00 80.44 89 ALA A CA 1
ATOM 663 C C . ALA A 1 89 ? 3.121 10.521 -5.336 1.00 80.44 89 ALA A C 1
ATOM 665 O O . ALA A 1 89 ? 3.549 10.499 -6.487 1.00 80.44 89 ALA A O 1
ATOM 666 N N . ILE A 1 90 ? 2.542 11.613 -4.817 1.00 78.31 90 ILE A N 1
ATOM 667 C CA . ILE A 1 90 ? 2.366 12.871 -5.562 1.00 78.31 90 ILE A CA 1
ATOM 668 C C . ILE A 1 90 ? 3.721 13.419 -6.019 1.00 78.31 90 ILE A C 1
ATOM 670 O O . ILE A 1 90 ? 3.885 13.745 -7.191 1.00 78.31 90 ILE A O 1
ATOM 674 N N . LEU A 1 91 ? 4.705 13.497 -5.118 1.00 74.56 91 LEU A N 1
ATOM 675 C CA . LEU A 1 91 ? 6.048 13.971 -5.459 1.00 74.56 91 LEU A CA 1
ATOM 676 C C . LEU A 1 91 ? 6.725 13.069 -6.493 1.00 74.56 91 LEU A C 1
ATOM 678 O O . LEU A 1 91 ? 7.348 13.582 -7.415 1.00 74.56 91 LEU A O 1
ATOM 682 N N . GLY A 1 92 ? 6.574 11.748 -6.379 1.00 76.44 92 GLY A N 1
ATOM 683 C CA . GLY A 1 92 ? 7.073 10.796 -7.370 1.00 76.44 92 GLY A CA 1
ATOM 684 C C . GLY A 1 92 ? 6.463 11.032 -8.751 1.00 76.44 92 GLY A C 1
ATOM 685 O O . GLY A 1 92 ? 7.188 11.054 -9.742 1.00 76.44 92 GLY A O 1
ATOM 686 N N . HIS A 1 93 ? 5.159 11.298 -8.811 1.00 80.44 93 HIS A N 1
ATOM 687 C CA . HIS A 1 93 ? 4.454 11.590 -10.057 1.00 80.44 93 HIS A CA 1
ATOM 688 C C . HIS A 1 93 ? 4.883 12.931 -10.676 1.00 80.44 93 HIS A C 1
ATOM 690 O O . HIS A 1 93 ? 5.067 13.038 -11.885 1.00 80.44 93 HIS A O 1
ATOM 696 N N . LEU A 1 94 ? 5.105 13.952 -9.841 1.00 78.06 94 LEU A N 1
ATOM 697 C CA . LEU A 1 94 ? 5.610 15.259 -10.277 1.00 78.06 94 LEU A CA 1
ATOM 698 C C . LEU A 1 94 ? 7.082 15.213 -10.710 1.00 78.06 94 LEU A C 1
ATOM 700 O O . LEU A 1 94 ? 7.476 15.971 -11.593 1.00 78.06 94 LEU A O 1
ATOM 704 N N . ALA A 1 95 ? 7.889 14.344 -10.097 1.00 78.38 95 ALA A N 1
ATOM 705 C CA . ALA A 1 95 ? 9.297 14.147 -10.434 1.00 78.38 95 ALA A CA 1
ATOM 706 C C . ALA A 1 95 ? 9.493 13.263 -11.678 1.00 78.38 95 ALA A C 1
ATOM 708 O O . ALA A 1 95 ? 10.479 13.429 -12.393 1.00 78.38 95 ALA A O 1
ATOM 709 N N . GLY A 1 96 ? 8.548 12.362 -11.966 1.00 83.69 96 GLY A N 1
ATOM 710 C CA . GLY A 1 96 ? 8.517 11.517 -13.162 1.00 83.69 96 GLY A CA 1
ATOM 711 C C . GLY A 1 96 ? 7.344 11.823 -14.106 1.00 83.69 96 GLY A C 1
ATOM 712 O O . GLY A 1 96 ? 6.589 10.904 -14.411 1.00 83.69 96 GLY A O 1
ATOM 713 N N . PRO A 1 97 ? 7.168 13.067 -14.599 1.00 82.75 97 PRO A N 1
ATOM 714 C CA . PRO A 1 97 ? 5.973 13.473 -15.351 1.00 82.75 97 PRO A CA 1
ATOM 715 C C . PRO A 1 97 ? 5.914 12.900 -16.775 1.00 82.75 97 PRO A C 1
ATOM 717 O O . PRO A 1 97 ? 4.908 13.034 -17.467 1.00 82.75 97 PRO A O 1
ATOM 720 N N . ASN A 1 98 ? 7.011 12.312 -17.247 1.00 89.31 98 ASN A N 1
ATOM 721 C CA . ASN A 1 98 ? 7.116 11.663 -18.545 1.00 89.31 98 ASN A CA 1
ATOM 722 C C . ASN A 1 98 ? 7.951 10.377 -18.413 1.00 89.31 98 ASN A C 1
ATOM 724 O O . ASN A 1 98 ? 8.687 10.232 -17.431 1.00 89.31 98 ASN A O 1
ATOM 728 N N . PRO A 1 99 ? 7.884 9.461 -19.395 1.00 88.56 99 PRO A N 1
ATOM 729 C CA . PRO A 1 99 ? 8.544 8.160 -19.306 1.00 88.56 99 PRO A CA 1
ATOM 730 C C . PRO A 1 99 ? 10.047 8.224 -19.018 1.00 88.56 99 PRO A C 1
ATOM 732 O O . PRO A 1 99 ? 10.548 7.463 -18.194 1.00 88.56 99 PRO A O 1
ATOM 735 N N . ASN A 1 100 ? 10.762 9.172 -19.630 1.00 88.31 100 ASN A N 1
ATOM 736 C CA . ASN A 1 100 ? 12.204 9.322 -19.427 1.00 88.31 100 ASN A CA 1
ATOM 737 C C . ASN A 1 100 ? 12.532 9.760 -17.995 1.00 88.31 100 ASN A C 1
ATOM 739 O O . ASN A 1 100 ? 13.405 9.179 -17.354 1.00 88.31 100 ASN A O 1
ATOM 743 N N . ALA A 1 101 ? 11.813 10.757 -17.476 1.00 87.19 101 ALA A N 1
ATOM 744 C CA . ALA A 1 101 ? 11.989 11.231 -16.106 1.00 87.19 101 ALA A CA 1
ATOM 745 C C . ALA A 1 101 ? 11.610 10.153 -15.076 1.00 87.19 101 ALA A C 1
ATOM 747 O O . ALA A 1 101 ? 12.302 9.974 -14.076 1.00 87.19 101 ALA A O 1
ATOM 748 N N . PHE A 1 102 ? 10.552 9.384 -15.343 1.00 85.94 102 PHE A N 1
ATOM 749 C CA . PHE A 1 102 ? 10.135 8.275 -14.488 1.00 85.94 102 PHE A CA 1
ATOM 750 C C . PHE A 1 102 ? 11.176 7.143 -14.445 1.00 85.94 102 PHE A C 1
ATOM 752 O O . PHE A 1 102 ? 11.483 6.631 -13.370 1.00 85.94 102 PHE A O 1
ATOM 759 N N . LEU A 1 103 ? 11.783 6.789 -15.583 1.00 87.25 103 LEU A N 1
ATOM 760 C CA . LEU A 1 103 ? 12.886 5.821 -15.627 1.00 87.25 103 LEU A CA 1
ATOM 761 C C . LEU A 1 103 ? 14.119 6.309 -14.858 1.00 87.25 103 LEU A C 1
ATOM 763 O O . LEU A 1 103 ? 14.704 5.545 -14.092 1.00 87.25 103 LEU A O 1
ATOM 767 N N . GLN A 1 104 ? 14.488 7.584 -15.009 1.00 86.94 104 GLN A N 1
ATOM 768 C CA . GLN A 1 104 ? 15.588 8.178 -14.240 1.00 86.94 104 GLN A CA 1
ATOM 769 C C . GLN A 1 104 ? 15.322 8.132 -12.734 1.00 86.94 104 GLN A C 1
ATOM 771 O O . GLN A 1 104 ? 16.243 7.891 -11.955 1.00 86.94 104 GLN A O 1
ATOM 776 N N . LEU A 1 105 ? 14.068 8.340 -12.327 1.00 82.81 105 LEU A N 1
ATOM 777 C CA . LEU A 1 105 ? 13.634 8.259 -10.938 1.00 82.81 105 LEU A CA 1
ATOM 778 C C . LEU A 1 105 ? 13.710 6.823 -10.397 1.00 82.81 105 LEU A C 1
ATOM 780 O O . LEU A 1 105 ? 14.233 6.616 -9.304 1.00 82.81 105 LEU A O 1
ATOM 784 N N . LEU A 1 106 ? 13.260 5.829 -11.172 1.00 79.75 106 LEU A N 1
ATOM 785 C CA . LEU A 1 106 ? 13.361 4.402 -10.834 1.00 79.75 106 LEU A CA 1
ATOM 786 C C . LEU A 1 106 ? 14.807 3.938 -10.615 1.00 79.75 106 LEU A C 1
ATOM 788 O O . LEU A 1 106 ? 15.052 3.072 -9.778 1.00 79.75 106 LEU A O 1
ATOM 792 N N . GLN A 1 107 ? 15.755 4.523 -11.346 1.00 83.56 107 GLN A N 1
ATOM 793 C CA . GLN A 1 107 ? 17.182 4.206 -11.252 1.00 83.56 107 GLN A CA 1
ATOM 794 C C . GLN A 1 107 ? 17.873 4.860 -10.043 1.00 83.56 107 GLN A C 1
ATOM 796 O O . GLN A 1 107 ? 19.022 4.533 -9.743 1.00 83.56 107 GLN A O 1
ATOM 801 N N . GLN A 1 108 ? 17.202 5.760 -9.313 1.00 81.31 108 GLN A N 1
ATOM 802 C CA . GLN A 1 108 ? 17.754 6.341 -8.089 1.00 81.31 108 GLN A CA 1
ATOM 803 C C . GLN A 1 108 ? 17.733 5.318 -6.948 1.00 81.31 108 GLN A C 1
ATOM 805 O O . GLN A 1 108 ? 16.681 4.793 -6.578 1.00 81.31 108 GLN A O 1
ATOM 810 N N . SER A 1 109 ? 18.885 5.118 -6.305 1.00 68.19 109 SER A N 1
ATOM 811 C CA . SER A 1 109 ? 19.088 4.129 -5.232 1.00 68.19 109 SER A C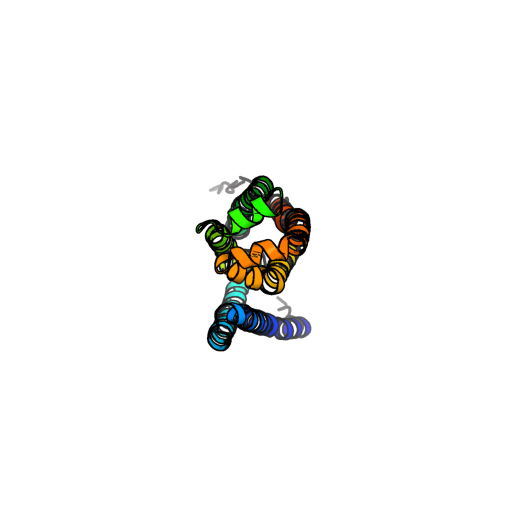A 1
ATOM 812 C C . SER A 1 109 ? 18.172 4.304 -4.007 1.00 68.19 109 SER A C 1
ATOM 814 O O . SER A 1 109 ? 18.004 3.371 -3.226 1.00 68.19 109 SER A O 1
ATOM 816 N N . GLY A 1 110 ? 17.536 5.470 -3.845 1.00 68.50 110 GLY A N 1
ATOM 817 C CA . GLY A 1 110 ? 16.595 5.755 -2.758 1.00 68.50 110 GLY A CA 1
ATOM 818 C C . GLY A 1 110 ? 15.112 5.570 -3.094 1.00 68.50 110 GLY A C 1
ATOM 819 O O . GLY A 1 110 ? 14.304 5.444 -2.173 1.00 68.50 110 GLY A O 1
ATOM 820 N N . TYR A 1 111 ? 14.726 5.541 -4.375 1.00 69.88 111 TYR A N 1
ATOM 821 C CA . TYR A 1 111 ? 13.310 5.596 -4.761 1.00 69.88 111 TYR A CA 1
ATOM 822 C C . TYR A 1 111 ? 12.552 4.335 -4.329 1.00 69.88 111 TYR A C 1
ATOM 824 O O . TYR A 1 111 ? 11.559 4.424 -3.609 1.00 69.88 111 TYR A O 1
ATOM 832 N N . GLY A 1 112 ? 13.065 3.146 -4.659 1.00 68.44 112 GLY A N 1
ATOM 833 C CA . GLY A 1 112 ? 12.464 1.883 -4.212 1.00 68.44 112 GLY A CA 1
ATOM 834 C C . GLY A 1 112 ? 12.471 1.717 -2.686 1.00 68.44 112 GLY A C 1
ATOM 835 O O . GLY A 1 112 ? 11.493 1.246 -2.101 1.00 68.44 112 GLY A O 1
ATOM 836 N N . LEU A 1 113 ? 13.545 2.167 -2.027 1.00 67.31 113 LEU A N 1
ATOM 837 C CA . LEU A 1 113 ? 13.719 2.052 -0.577 1.00 67.31 113 LEU A CA 1
ATOM 838 C C . LEU A 1 113 ? 12.715 2.924 0.189 1.00 67.31 113 LEU A C 1
ATOM 840 O O . LEU A 1 113 ? 12.186 2.484 1.211 1.00 67.31 113 LEU A O 1
ATOM 844 N N . PHE A 1 114 ? 12.384 4.110 -0.330 1.00 66.12 114 PHE A N 1
ATOM 845 C CA . PHE A 1 114 ? 11.342 4.982 0.217 1.00 66.12 114 PHE A CA 1
ATOM 846 C C . PHE A 1 114 ? 9.986 4.266 0.295 1.00 66.12 114 PHE A C 1
ATOM 848 O O . PHE A 1 114 ? 9.380 4.194 1.368 1.00 66.12 114 PHE A O 1
ATOM 855 N N . PHE A 1 115 ? 9.533 3.659 -0.809 1.00 66.00 115 PHE A N 1
ATOM 856 C CA . PHE A 1 115 ? 8.257 2.938 -0.822 1.00 66.00 115 PHE A CA 1
ATOM 857 C C . PHE A 1 115 ? 8.289 1.711 0.082 1.00 66.00 115 PHE A C 1
ATOM 859 O O . PHE A 1 115 ? 7.337 1.497 0.833 1.00 66.00 115 PHE A O 1
ATOM 866 N N . PHE A 1 116 ? 9.381 0.944 0.066 1.00 68.56 116 PHE A N 1
ATOM 867 C CA . PHE A 1 116 ? 9.516 -0.252 0.895 1.00 68.56 116 PHE A CA 1
ATOM 868 C C . PHE A 1 116 ? 9.474 0.080 2.393 1.00 68.56 116 PHE A C 1
ATOM 870 O O . PHE A 1 116 ? 8.772 -0.584 3.159 1.00 68.56 116 PHE A O 1
ATOM 877 N N . THR A 1 117 ? 10.162 1.149 2.802 1.00 68.69 117 THR A N 1
ATOM 878 C CA . THR A 1 117 ? 10.261 1.584 4.205 1.00 68.69 117 THR A CA 1
ATOM 879 C C . THR A 1 117 ? 8.934 2.103 4.744 1.00 68.69 117 THR A C 1
ATOM 881 O O . THR A 1 117 ? 8.627 1.889 5.913 1.00 68.69 117 THR A O 1
ATOM 884 N N . LEU A 1 118 ? 8.120 2.755 3.911 1.00 67.62 118 LEU A N 1
ATOM 885 C CA . LEU A 1 118 ? 6.828 3.296 4.340 1.00 67.62 118 LEU A CA 1
ATOM 886 C C . LEU A 1 118 ? 5.687 2.278 4.249 1.00 67.62 118 LEU A C 1
ATOM 888 O O . LEU A 1 118 ? 4.805 2.269 5.109 1.00 67.62 118 LEU A O 1
ATOM 892 N N . HIS A 1 119 ? 5.705 1.396 3.246 1.00 73.69 119 HIS A N 1
ATOM 893 C CA . HIS A 1 119 ? 4.648 0.401 3.062 1.00 73.69 119 HIS A CA 1
ATOM 894 C C . HIS A 1 119 ? 4.791 -0.780 4.018 1.00 73.69 119 HIS A C 1
ATOM 896 O O . HIS A 1 119 ? 3.776 -1.269 4.505 1.00 73.69 119 HIS A O 1
ATOM 902 N N . SER A 1 120 ? 6.014 -1.209 4.349 1.00 74.12 120 SER A N 1
ATOM 903 C CA . SER A 1 120 ? 6.222 -2.387 5.205 1.00 74.12 120 SER A CA 1
ATOM 904 C C . SER A 1 120 ? 5.619 -2.234 6.613 1.00 74.12 120 SER A C 1
ATOM 906 O O . SER A 1 120 ? 4.904 -3.136 7.049 1.00 74.12 120 SER A O 1
ATOM 908 N N . PRO A 1 121 ? 5.796 -1.110 7.336 1.00 72.81 121 PRO A N 1
ATOM 909 C CA . PRO A 1 121 ? 5.130 -0.909 8.624 1.00 72.81 121 PRO A CA 1
ATOM 910 C C . PRO A 1 121 ? 3.604 -0.896 8.498 1.00 72.81 121 PRO A C 1
ATOM 912 O O . PRO A 1 121 ? 2.903 -1.406 9.374 1.00 72.81 121 PRO A O 1
ATOM 915 N N . PHE A 1 122 ? 3.086 -0.338 7.400 1.00 75.19 122 PHE A N 1
ATOM 916 C CA . PHE A 1 122 ? 1.654 -0.318 7.106 1.00 75.19 122 PHE A CA 1
ATOM 917 C C . PHE A 1 122 ? 1.106 -1.736 6.911 1.00 75.19 122 PHE A C 1
ATOM 919 O O . PHE A 1 122 ? 0.096 -2.102 7.513 1.00 75.19 122 PHE A O 1
ATOM 926 N N . GLU A 1 123 ? 1.824 -2.527 6.115 1.00 78.12 123 GLU A N 1
ATOM 927 C CA . GLU A 1 123 ? 1.492 -3.883 5.686 1.00 78.12 123 GLU A CA 1
ATOM 928 C C . GLU A 1 123 ? 1.543 -4.889 6.834 1.00 78.12 123 GLU A C 1
ATOM 930 O O . GLU A 1 123 ? 0.609 -5.673 7.017 1.00 78.12 123 GLU A O 1
ATOM 935 N N . TRP A 1 124 ? 2.612 -4.850 7.626 1.00 74.69 124 TRP A N 1
ATOM 936 C CA . TRP A 1 124 ? 2.897 -5.894 8.605 1.00 74.69 124 TRP A CA 1
ATOM 937 C C . TRP A 1 124 ? 2.419 -5.548 10.013 1.00 74.69 124 TRP A C 1
ATOM 939 O O . TRP A 1 124 ? 2.079 -6.444 10.779 1.00 74.69 124 TRP A O 1
ATOM 949 N N . ILE A 1 125 ? 2.363 -4.266 10.380 1.00 79.25 125 ILE A N 1
ATOM 950 C CA . ILE A 1 125 ? 2.146 -3.871 11.779 1.00 79.25 125 ILE A CA 1
ATOM 951 C C . ILE A 1 125 ? 0.856 -3.079 11.927 1.00 79.25 125 ILE A C 1
ATOM 953 O O . ILE A 1 125 ? -0.034 -3.467 12.686 1.00 79.25 125 ILE A O 1
ATOM 957 N N . LEU A 1 126 ? 0.737 -1.963 11.213 1.00 81.75 126 LEU A N 1
ATOM 958 C CA . LEU A 1 126 ? -0.288 -0.972 11.511 1.00 81.75 126 LEU A CA 1
ATOM 959 C C . LEU A 1 126 ? -1.685 -1.414 11.079 1.00 81.75 126 LEU A C 1
ATOM 961 O O . LEU A 1 126 ? -2.617 -1.286 11.872 1.00 81.75 126 LEU A O 1
ATOM 965 N N . MET A 1 127 ? -1.843 -1.976 9.875 1.00 85.62 127 MET A N 1
ATOM 966 C CA . MET A 1 127 ? -3.148 -2.452 9.405 1.00 85.62 127 MET A CA 1
ATOM 967 C C . MET A 1 127 ? -3.686 -3.609 10.271 1.00 85.62 127 MET A C 1
ATOM 969 O O . MET A 1 127 ? -4.829 -3.508 10.740 1.00 85.62 127 MET A O 1
ATOM 973 N N . PRO A 1 128 ? -2.890 -4.655 10.597 1.00 82.31 128 PRO A N 1
ATOM 974 C CA . PRO A 1 128 ? -3.321 -5.681 11.547 1.00 82.31 128 PRO A CA 1
ATOM 975 C C . PRO A 1 128 ? -3.650 -5.105 12.927 1.00 82.31 128 PRO A C 1
ATOM 977 O O . PRO A 1 128 ? -4.692 -5.425 13.501 1.00 82.31 128 PRO A O 1
ATOM 980 N N . TRP A 1 129 ? -2.807 -4.212 13.453 1.00 82.94 129 TRP A N 1
ATOM 981 C CA . TRP A 1 129 ? -3.029 -3.605 14.763 1.00 82.94 129 TRP A CA 1
ATOM 982 C C . TRP A 1 129 ? -4.317 -2.777 14.814 1.00 82.94 129 TRP A C 1
ATOM 984 O O . TRP A 1 129 ? -5.092 -2.909 15.764 1.00 82.94 129 TRP A O 1
ATOM 994 N N . ALA A 1 130 ? -4.599 -1.980 13.782 1.00 86.31 130 ALA A N 1
ATOM 995 C CA . ALA A 1 130 ? -5.825 -1.197 13.688 1.00 86.31 130 ALA A CA 1
ATOM 996 C C . ALA A 1 130 ? -7.071 -2.081 13.666 1.00 86.31 130 ALA A C 1
ATOM 998 O O . ALA A 1 130 ? -8.025 -1.798 14.397 1.00 86.31 130 ALA A O 1
ATOM 999 N N . LEU A 1 131 ? -7.055 -3.155 12.871 1.00 85.75 131 LEU A N 1
ATOM 1000 C CA . LEU A 1 131 ? -8.156 -4.115 12.778 1.00 85.75 131 LEU A CA 1
ATOM 1001 C C . LEU A 1 131 ? -8.414 -4.812 14.111 1.00 85.75 131 LEU A C 1
ATOM 1003 O O . LEU A 1 131 ? -9.562 -4.898 14.543 1.00 85.75 131 LEU A O 1
ATOM 1007 N N . ILE A 1 132 ? -7.352 -5.254 14.781 1.00 82.56 132 ILE A N 1
ATOM 1008 C CA . ILE A 1 132 ? -7.426 -5.914 16.083 1.00 82.56 132 ILE A CA 1
ATOM 1009 C C . ILE A 1 132 ? -7.978 -4.953 17.146 1.00 82.56 132 ILE A C 1
ATOM 1011 O O . ILE A 1 132 ? -8.944 -5.278 17.838 1.00 82.56 132 ILE A O 1
ATOM 1015 N N . ALA A 1 133 ? -7.416 -3.746 17.255 1.00 84.19 133 ALA A N 1
ATOM 1016 C CA . ALA A 1 133 ? -7.826 -2.759 18.255 1.00 84.19 133 ALA A CA 1
ATOM 1017 C C . ALA A 1 133 ? -9.275 -2.284 18.058 1.00 84.19 133 ALA A C 1
ATOM 1019 O O . ALA A 1 133 ? -9.955 -1.947 19.025 1.00 84.19 133 ALA A O 1
ATOM 1020 N N . ASN A 1 134 ? -9.764 -2.276 16.815 1.00 85.38 134 ASN A N 1
ATOM 1021 C CA . ASN A 1 134 ? -11.102 -1.801 16.464 1.00 85.38 134 ASN A CA 1
ATOM 1022 C C . ASN A 1 134 ? -12.085 -2.935 16.128 1.00 85.38 134 ASN A C 1
ATOM 1024 O O . ASN A 1 134 ? -13.169 -2.667 15.605 1.00 85.38 134 ASN A O 1
ATOM 1028 N N . TRP A 1 135 ? -11.757 -4.190 16.448 1.00 84.38 135 TRP A N 1
ATOM 1029 C CA . TRP A 1 135 ? -12.565 -5.353 16.061 1.00 84.38 135 TRP A CA 1
ATOM 1030 C C . TRP A 1 135 ? -14.002 -5.313 16.604 1.00 84.38 135 TRP A C 1
ATOM 1032 O O . TRP A 1 135 ? -14.957 -5.672 15.906 1.00 84.38 135 TRP A O 1
ATOM 1042 N N . HIS A 1 136 ? -14.162 -4.808 17.830 1.00 82.56 136 HIS A N 1
ATOM 1043 C CA . HIS A 1 136 ? -15.450 -4.662 18.524 1.00 82.56 136 HIS A CA 1
ATOM 1044 C C . HIS A 1 136 ? -16.274 -3.456 18.050 1.00 82.56 136 HIS A C 1
ATOM 1046 O O . HIS A 1 136 ? -17.412 -3.266 18.475 1.00 82.56 136 HIS A O 1
ATOM 1052 N N . HIS A 1 137 ? -15.730 -2.632 17.154 1.00 83.38 137 HIS A N 1
ATOM 1053 C CA . HIS A 1 137 ? -16.369 -1.420 16.656 1.00 83.38 137 HIS A CA 1
ATOM 1054 C C . HIS A 1 137 ? -16.828 -1.619 15.205 1.00 83.38 137 HIS A C 1
ATOM 1056 O O . HIS A 1 137 ? -16.066 -1.333 14.282 1.00 83.38 137 HIS A O 1
ATOM 1062 N N . PRO A 1 138 ? -18.073 -2.074 14.954 1.00 84.44 138 PRO A N 1
ATOM 1063 C CA . PRO A 1 138 ? -18.487 -2.598 13.648 1.00 84.44 138 PRO A CA 1
ATOM 1064 C C . PRO A 1 138 ? -18.327 -1.595 12.500 1.00 84.44 138 PRO A C 1
ATOM 1066 O O . PRO A 1 138 ? -17.905 -1.981 11.412 1.00 84.44 138 PRO A O 1
ATOM 1069 N N . THR A 1 139 ? -18.609 -0.310 12.736 1.00 87.31 139 THR A N 1
ATOM 1070 C CA . THR A 1 139 ? -18.435 0.744 11.725 1.00 87.31 139 THR A CA 1
ATOM 1071 C C . THR A 1 139 ? -16.963 0.953 11.371 1.00 87.31 139 THR A C 1
ATOM 1073 O O . THR A 1 139 ? -16.609 0.924 10.197 1.00 87.31 139 THR A O 1
ATOM 1076 N N . ARG A 1 140 ? -16.086 1.101 12.375 1.00 86.62 140 ARG A N 1
ATOM 1077 C CA . ARG A 1 140 ? -14.641 1.263 12.150 1.00 86.62 140 ARG A CA 1
ATOM 1078 C C . ARG A 1 140 ? -14.020 0.020 11.542 1.00 86.62 140 ARG A C 1
ATOM 1080 O O . ARG A 1 140 ? -13.250 0.138 10.602 1.00 86.62 140 ARG A O 1
ATOM 1087 N N . ARG A 1 141 ? -14.399 -1.161 12.026 1.00 87.44 141 ARG A N 1
ATOM 1088 C CA . ARG A 1 141 ? -13.966 -2.438 11.464 1.00 87.44 141 ARG A CA 1
ATOM 1089 C C . ARG A 1 141 ? -14.262 -2.506 9.969 1.00 87.44 141 ARG A C 1
ATOM 1091 O O . ARG A 1 141 ? -13.376 -2.869 9.213 1.00 87.44 141 ARG A O 1
ATOM 1098 N N . ARG A 1 142 ? -15.468 -2.126 9.527 1.00 88.25 142 ARG A N 1
ATOM 1099 C CA . ARG A 1 142 ? -15.808 -2.099 8.093 1.00 88.25 142 ARG A CA 1
ATOM 1100 C C . ARG A 1 142 ? -14.901 -1.153 7.305 1.00 88.25 142 ARG A C 1
ATOM 1102 O O . ARG A 1 142 ? -14.351 -1.575 6.299 1.00 88.25 142 ARG A O 1
ATOM 1109 N N . LEU A 1 143 ? -14.704 0.077 7.782 1.00 90.69 143 LEU A N 1
ATOM 1110 C CA . LEU A 1 143 ? -13.819 1.050 7.124 1.00 90.69 143 LEU A CA 1
ATOM 1111 C C . LEU A 1 143 ? -12.375 0.540 7.025 1.00 90.69 143 LEU A C 1
ATOM 1113 O O . LEU A 1 143 ? -11.765 0.627 5.965 1.00 90.69 143 LEU A O 1
ATOM 1117 N N . LEU A 1 144 ? -11.854 -0.039 8.109 1.00 88.88 144 LEU A N 1
ATOM 1118 C CA . LEU A 1 144 ? -10.506 -0.600 8.162 1.00 88.88 144 LEU A CA 1
ATOM 1119 C C . LEU A 1 144 ? -10.361 -1.847 7.282 1.00 88.88 144 LEU A C 1
ATOM 1121 O O . LEU A 1 144 ? -9.327 -2.005 6.650 1.00 88.88 144 LEU A O 1
ATOM 1125 N N . ILE A 1 145 ? -11.383 -2.705 7.188 1.00 87.25 145 ILE A N 1
ATOM 1126 C CA . ILE A 1 145 ? -11.381 -3.857 6.270 1.00 87.25 145 ILE A CA 1
ATOM 1127 C C . ILE A 1 145 ? -11.358 -3.384 4.816 1.00 87.25 145 ILE A C 1
ATOM 1129 O O . ILE A 1 145 ? -10.611 -3.938 4.019 1.00 87.25 145 ILE A O 1
ATOM 1133 N N . ILE A 1 146 ? -12.143 -2.359 4.468 1.00 90.44 146 ILE A N 1
ATOM 1134 C CA . ILE A 1 146 ? -12.138 -1.794 3.111 1.00 90.44 146 ILE A CA 1
ATOM 1135 C C . ILE A 1 146 ? -10.760 -1.197 2.804 1.00 90.44 146 ILE A C 1
ATOM 1137 O O . ILE A 1 146 ? -10.185 -1.506 1.765 1.00 90.44 146 ILE A O 1
ATOM 1141 N N . ALA A 1 147 ? -10.199 -0.407 3.724 1.00 89.94 147 ALA A N 1
ATOM 1142 C CA . ALA A 1 147 ? -8.868 0.173 3.562 1.00 89.94 147 ALA A CA 1
ATOM 1143 C C . ALA A 1 147 ? -7.780 -0.904 3.431 1.00 89.94 147 ALA A C 1
ATOM 1145 O O . ALA A 1 147 ? -6.926 -0.805 2.555 1.00 89.94 147 ALA A O 1
ATOM 1146 N N . ALA A 1 148 ? -7.841 -1.955 4.254 1.00 87.69 148 ALA A N 1
ATOM 1147 C CA . ALA A 1 148 ? -6.953 -3.108 4.162 1.00 87.69 148 ALA A CA 1
ATOM 1148 C C . ALA A 1 148 ? -7.093 -3.809 2.807 1.00 87.69 148 ALA A C 1
ATOM 1150 O O . ALA A 1 148 ? -6.089 -4.096 2.168 1.00 87.69 148 ALA A O 1
ATOM 1151 N N . GLY A 1 149 ? -8.321 -4.051 2.344 1.00 85.31 149 GLY A N 1
ATOM 1152 C CA . GLY A 1 149 ? -8.583 -4.676 1.050 1.00 85.31 149 GLY A CA 1
ATOM 1153 C C . GLY A 1 149 ? -7.978 -3.883 -0.106 1.00 85.31 149 GLY A C 1
ATOM 1154 O O . GLY A 1 149 ? -7.251 -4.452 -0.914 1.00 85.31 149 GLY A O 1
ATOM 1155 N N . ILE A 1 150 ? -8.212 -2.568 -0.142 1.00 89.31 150 ILE A N 1
ATOM 1156 C CA . ILE A 1 150 ? -7.627 -1.662 -1.142 1.00 89.31 150 ILE A CA 1
ATOM 1157 C C . ILE A 1 150 ? -6.094 -1.712 -1.084 1.00 89.31 150 ILE A C 1
ATOM 1159 O O . ILE A 1 150 ? -5.446 -1.905 -2.112 1.00 89.31 150 ILE A O 1
ATOM 1163 N N . PHE A 1 151 ? -5.520 -1.599 0.116 1.00 87.44 151 PHE A N 1
ATOM 1164 C CA . PHE A 1 151 ? -4.076 -1.636 0.324 1.00 87.44 151 PHE A CA 1
ATOM 1165 C C . PHE A 1 151 ? -3.460 -2.956 -0.162 1.00 87.44 151 PHE A C 1
ATOM 1167 O O . PHE A 1 151 ? -2.566 -2.943 -1.004 1.00 87.44 151 PHE A O 1
ATOM 1174 N N . TYR A 1 152 ? -3.949 -4.104 0.316 1.00 83.75 152 TYR A N 1
ATOM 1175 C CA . TYR A 1 152 ? -3.372 -5.408 -0.021 1.00 83.75 152 TYR A CA 1
ATOM 1176 C C . TYR A 1 152 ? -3.582 -5.779 -1.494 1.00 83.75 152 TYR A C 1
ATOM 1178 O O . TYR A 1 152 ? -2.662 -6.315 -2.106 1.00 83.75 152 TYR A O 1
ATOM 1186 N N . LEU A 1 153 ? -4.732 -5.459 -2.101 1.00 83.25 153 LEU A N 1
ATOM 1187 C CA . LEU A 1 153 ? -4.934 -5.668 -3.542 1.00 83.25 153 LEU A CA 1
ATOM 1188 C C . LEU A 1 153 ? -3.951 -4.832 -4.366 1.00 83.25 153 LEU A C 1
ATOM 1190 O O . LEU A 1 153 ? -3.326 -5.349 -5.291 1.00 83.25 153 LEU A O 1
ATOM 1194 N N . GLY A 1 154 ? -3.761 -3.567 -3.990 1.00 84.25 154 GLY A N 1
ATOM 1195 C CA . GLY A 1 154 ? -2.773 -2.690 -4.608 1.00 84.25 154 GLY A CA 1
ATOM 1196 C C . GLY A 1 154 ? -1.342 -3.210 -4.469 1.00 84.25 154 GLY A C 1
ATOM 1197 O O . GLY A 1 154 ? -0.569 -3.173 -5.430 1.00 84.25 154 GLY A O 1
ATOM 1198 N N . ARG A 1 155 ? -0.992 -3.776 -3.307 1.00 82.25 155 ARG A N 1
ATOM 1199 C CA . ARG A 1 155 ? 0.308 -4.426 -3.064 1.00 82.25 155 ARG A CA 1
ATOM 1200 C C . ARG A 1 155 ? 0.504 -5.665 -3.929 1.00 82.25 155 ARG A C 1
ATOM 1202 O O . ARG A 1 155 ? 1.562 -5.786 -4.539 1.00 82.25 155 ARG A O 1
ATOM 1209 N N . VAL A 1 156 ? -0.501 -6.535 -4.035 1.00 79.31 156 VAL A N 1
ATOM 1210 C CA . VAL A 1 156 ? -0.473 -7.721 -4.912 1.00 79.31 156 VAL A CA 1
ATOM 1211 C C . VAL A 1 156 ? -0.278 -7.310 -6.367 1.00 79.31 156 VAL A C 1
ATOM 1213 O O . VAL A 1 156 ? 0.628 -7.815 -7.024 1.00 79.31 156 VAL A O 1
ATOM 1216 N N . ALA A 1 157 ? -1.074 -6.358 -6.858 1.00 80.44 157 ALA A N 1
ATOM 1217 C CA . ALA A 1 157 ? -0.954 -5.861 -8.225 1.00 80.44 157 ALA A CA 1
ATOM 1218 C C . ALA A 1 157 ? 0.428 -5.235 -8.480 1.00 80.44 157 ALA A C 1
ATOM 1220 O O . ALA A 1 157 ? 1.064 -5.526 -9.491 1.00 80.44 157 ALA A O 1
ATOM 1221 N N . SER A 1 158 ? 0.929 -4.441 -7.528 1.00 79.94 158 SER A N 1
ATOM 1222 C CA . SER A 1 158 ? 2.266 -3.838 -7.590 1.00 79.94 158 SER A CA 1
ATOM 1223 C C . SER A 1 158 ? 3.370 -4.897 -7.644 1.00 79.94 158 SER A C 1
ATOM 1225 O O . SER A 1 158 ? 4.276 -4.802 -8.467 1.00 79.94 158 SER A O 1
ATOM 1227 N N . ALA A 1 159 ? 3.289 -5.924 -6.795 1.00 77.25 159 ALA A N 1
ATOM 1228 C CA . ALA A 1 159 ? 4.281 -6.992 -6.718 1.00 77.25 159 ALA A CA 1
ATOM 1229 C C . ALA A 1 159 ? 4.286 -7.892 -7.961 1.00 77.25 159 ALA A C 1
ATOM 1231 O O . ALA A 1 159 ? 5.349 -8.330 -8.382 1.00 77.25 159 ALA A O 1
ATOM 1232 N N . LEU A 1 160 ? 3.117 -8.155 -8.552 1.00 76.81 160 LEU A N 1
ATOM 1233 C CA . LEU A 1 160 ? 2.992 -9.020 -9.726 1.00 76.81 160 LEU A CA 1
ATOM 1234 C C . LEU A 1 160 ? 3.358 -8.313 -11.032 1.00 76.81 160 LEU A C 1
ATOM 1236 O O . LEU A 1 160 ? 3.998 -8.914 -11.887 1.00 76.81 160 LEU A O 1
ATOM 1240 N N . TYR A 1 161 ? 2.930 -7.060 -11.201 1.00 81.62 161 TYR A N 1
ATOM 1241 C CA . TYR A 1 161 ? 3.026 -6.372 -12.489 1.00 81.62 161 TYR A CA 1
ATOM 1242 C C . TYR A 1 161 ? 4.180 -5.368 -12.563 1.00 81.62 161 TYR A C 1
ATOM 1244 O O . TYR A 1 161 ? 4.840 -5.267 -13.593 1.00 81.62 161 TYR A O 1
ATOM 1252 N N . PHE A 1 162 ? 4.447 -4.634 -11.478 1.00 81.62 162 PHE A N 1
ATOM 1253 C CA . PHE A 1 162 ? 5.407 -3.526 -11.494 1.00 81.62 162 PHE A CA 1
ATOM 1254 C C . PHE A 1 162 ? 6.776 -3.929 -10.947 1.00 81.62 162 PHE A C 1
ATOM 1256 O O . PHE A 1 162 ? 7.799 -3.622 -11.550 1.00 81.62 162 PHE A O 1
ATOM 1263 N N . ALA A 1 163 ? 6.823 -4.633 -9.815 1.00 78.94 163 ALA A N 1
ATOM 1264 C CA . ALA A 1 163 ? 8.083 -4.943 -9.141 1.00 78.94 163 ALA A CA 1
ATOM 1265 C C . ALA A 1 163 ? 9.097 -5.712 -10.016 1.00 78.94 163 ALA A C 1
ATOM 1267 O O . ALA A 1 163 ? 10.255 -5.295 -10.031 1.00 78.94 163 ALA A O 1
ATOM 1268 N N . PRO A 1 164 ? 8.719 -6.757 -10.786 1.00 80.50 164 PRO A N 1
ATOM 1269 C CA . PRO A 1 164 ? 9.688 -7.520 -11.572 1.00 80.50 164 PRO A CA 1
ATOM 1270 C C . PRO A 1 164 ? 10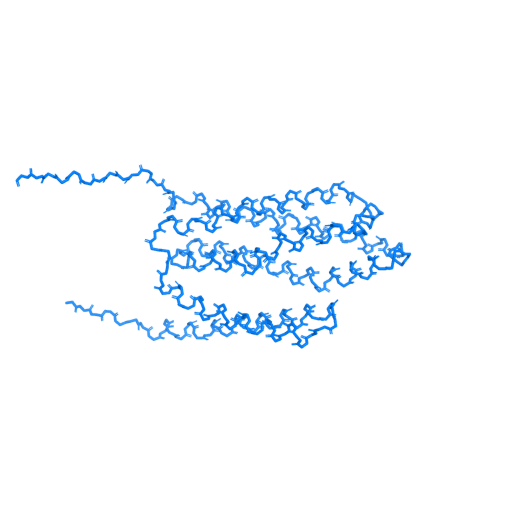.369 -6.659 -12.642 1.00 80.50 164 PRO A C 1
ATOM 1272 O O . PRO A 1 164 ? 11.594 -6.630 -12.732 1.00 80.50 164 PRO A O 1
ATOM 1275 N N . ALA A 1 165 ? 9.585 -5.896 -13.407 1.00 83.00 165 ALA A N 1
ATOM 1276 C CA . ALA A 1 165 ? 10.116 -5.026 -14.451 1.00 83.00 165 ALA A CA 1
ATOM 1277 C C . ALA A 1 165 ? 10.866 -3.813 -13.873 1.00 83.00 165 ALA A C 1
ATOM 1279 O O . ALA A 1 165 ? 11.895 -3.431 -14.416 1.00 83.00 165 ALA A O 1
ATOM 1280 N N . ALA A 1 166 ? 10.436 -3.258 -12.734 1.00 79.12 166 ALA A N 1
ATOM 1281 C CA . ALA A 1 166 ? 11.138 -2.155 -12.076 1.00 79.12 166 ALA A CA 1
ATOM 1282 C C . ALA A 1 166 ? 12.532 -2.579 -11.587 1.00 79.12 166 ALA A C 1
ATOM 1284 O O . ALA A 1 166 ? 13.502 -1.847 -11.779 1.00 79.12 166 ALA A O 1
ATOM 1285 N N . LEU A 1 167 ? 12.641 -3.771 -10.990 1.00 78.50 167 LEU A N 1
ATOM 1286 C CA . LEU A 1 167 ? 13.922 -4.347 -10.573 1.00 78.50 167 LEU A CA 1
ATOM 1287 C C . LEU A 1 167 ? 14.814 -4.641 -11.782 1.00 78.50 167 LEU A C 1
ATOM 1289 O O . LEU A 1 167 ? 15.988 -4.271 -11.781 1.00 78.50 167 LEU A O 1
ATOM 1293 N N . TYR A 1 168 ? 14.244 -5.247 -12.826 1.00 82.69 168 TYR A N 1
ATOM 1294 C CA . TYR A 1 168 ? 14.965 -5.570 -14.052 1.00 82.69 168 TYR A CA 1
ATOM 1295 C C . TYR A 1 168 ? 15.521 -4.317 -14.741 1.00 82.69 168 TYR A C 1
ATOM 1297 O O . TYR A 1 168 ? 16.716 -4.241 -15.014 1.00 82.69 168 TYR A O 1
ATOM 1305 N N . TRP A 1 169 ? 14.686 -3.299 -14.955 1.00 84.19 169 TRP A N 1
ATOM 1306 C CA . TRP A 1 169 ? 15.072 -2.034 -15.589 1.00 84.19 169 TRP A CA 1
ATOM 1307 C C . TRP A 1 169 ? 16.013 -1.184 -14.739 1.00 84.19 169 TRP A C 1
ATOM 1309 O O . TRP A 1 169 ? 16.828 -0.445 -15.290 1.00 84.19 169 TRP A O 1
ATOM 1319 N N . GLY A 1 170 ? 15.941 -1.300 -13.410 1.00 78.44 170 GLY A N 1
ATOM 1320 C CA . GLY A 1 170 ? 16.924 -0.695 -12.514 1.00 78.44 170 GLY A CA 1
ATOM 1321 C C . GLY A 1 170 ? 18.333 -1.266 -12.716 1.00 78.44 170 GLY A C 1
ATOM 1322 O O . GLY A 1 170 ? 19.312 -0.539 -12.575 1.00 78.44 170 GLY A O 1
ATOM 1323 N N . GLN A 1 171 ? 18.437 -2.545 -13.090 1.00 80.75 171 GLN A N 1
ATOM 1324 C CA . GLN A 1 171 ? 19.705 -3.232 -13.369 1.00 80.75 171 GLN A CA 1
ATOM 1325 C C . GLN A 1 171 ? 20.122 -3.164 -14.847 1.00 80.75 171 GLN A C 1
ATOM 1327 O O . GLN A 1 171 ? 21.312 -3.244 -15.143 1.00 80.75 171 GLN A O 1
ATOM 1332 N N . HIS A 1 172 ? 19.169 -2.957 -15.764 1.00 84.69 172 HIS A N 1
ATOM 1333 C CA . HIS A 1 172 ? 19.388 -2.915 -17.216 1.00 84.69 172 HIS A CA 1
ATOM 1334 C C . HIS A 1 172 ? 18.872 -1.596 -17.832 1.00 84.69 172 HIS A C 1
ATOM 1336 O O . HIS A 1 172 ? 17.872 -1.588 -18.558 1.00 84.69 172 HIS A O 1
ATOM 1342 N N . PRO A 1 173 ? 19.548 -0.453 -17.588 1.00 81.62 173 PRO A N 1
ATOM 1343 C CA . PRO A 1 173 ? 19.075 0.866 -18.019 1.00 81.62 173 PRO A CA 1
ATOM 1344 C C . PRO A 1 173 ? 18.875 1.001 -19.531 1.00 81.62 173 PRO A C 1
ATOM 1346 O O . PRO A 1 173 ? 17.939 1.663 -19.967 1.00 81.62 173 PRO A O 1
ATOM 1349 N N . ALA A 1 174 ? 19.746 0.379 -20.333 1.00 83.38 174 ALA A N 1
ATOM 1350 C CA . ALA A 1 174 ? 19.680 0.448 -21.793 1.00 83.38 174 ALA A CA 1
ATOM 1351 C C . ALA A 1 174 ? 18.432 -0.253 -22.352 1.00 83.38 174 ALA A C 1
ATOM 1353 O O . ALA A 1 174 ? 17.840 0.209 -23.324 1.00 83.38 174 ALA A O 1
ATOM 1354 N N . GLU A 1 175 ? 18.004 -1.335 -21.705 1.00 82.88 175 GLU A N 1
ATOM 1355 C CA . GLU A 1 175 ? 16.819 -2.092 -22.103 1.00 82.88 175 GLU A CA 1
ATOM 1356 C C . GLU A 1 175 ? 15.535 -1.390 -21.663 1.00 82.88 175 GLU A C 1
ATOM 1358 O O . GLU A 1 175 ? 14.550 -1.392 -22.394 1.00 82.88 175 GLU A O 1
ATOM 1363 N N . ALA A 1 176 ? 15.556 -0.697 -20.522 1.00 79.75 176 ALA A N 1
ATOM 1364 C CA . ALA A 1 176 ? 14.423 0.092 -20.041 1.00 79.75 176 ALA A CA 1
ATOM 1365 C C . ALA A 1 176 ? 13.958 1.153 -21.060 1.00 79.75 176 ALA A C 1
ATOM 1367 O O . ALA A 1 176 ? 12.761 1.391 -21.219 1.00 79.75 176 ALA A O 1
ATOM 1368 N N . VAL A 1 177 ? 14.900 1.749 -21.800 1.00 80.12 177 VAL A N 1
ATOM 1369 C CA . VAL A 1 177 ? 14.619 2.743 -22.853 1.00 80.12 177 VAL A CA 1
ATOM 1370 C C . VAL A 1 177 ? 13.878 2.127 -24.047 1.00 80.12 177 VAL A C 1
ATOM 1372 O O . VAL A 1 177 ? 13.167 2.835 -24.755 1.00 80.12 177 VAL A O 1
ATOM 1375 N N . ALA A 1 178 ? 13.965 0.811 -24.261 1.00 86.75 178 ALA A N 1
ATOM 1376 C CA . ALA A 1 178 ? 13.195 0.129 -25.301 1.00 86.75 178 ALA A CA 1
ATOM 1377 C C . ALA A 1 178 ? 11.707 -0.050 -24.932 1.00 86.75 178 ALA A C 1
ATOM 1379 O O . ALA A 1 178 ? 10.900 -0.393 -25.793 1.00 86.75 178 ALA A O 1
ATOM 1380 N N . HIS A 1 179 ? 11.323 0.209 -23.676 1.00 87.19 179 HIS A N 1
ATOM 1381 C CA . HIS A 1 179 ? 9.982 -0.052 -23.140 1.00 87.19 179 HIS A CA 1
ATOM 1382 C C . HIS A 1 179 ? 9.190 1.222 -22.793 1.00 87.19 179 HIS A C 1
ATOM 1384 O O . HIS A 1 179 ? 8.320 1.203 -21.922 1.00 87.19 179 HIS A O 1
ATOM 1390 N N . ILE A 1 180 ? 9.444 2.337 -23.485 1.00 87.06 180 ILE A N 1
ATOM 1391 C CA . ILE A 1 180 ? 8.808 3.642 -23.213 1.00 87.06 180 ILE A CA 1
ATOM 1392 C C . ILE A 1 180 ? 7.272 3.590 -23.244 1.00 87.06 180 ILE A C 1
ATOM 1394 O O . ILE A 1 180 ? 6.625 4.221 -22.406 1.00 87.06 180 ILE A O 1
ATOM 1398 N N . ASP A 1 181 ? 6.669 2.802 -24.135 1.00 89.31 181 ASP A N 1
ATOM 1399 C CA . ASP A 1 181 ? 5.207 2.644 -24.190 1.00 89.31 181 ASP A CA 1
ATOM 1400 C C . ASP A 1 181 ? 4.657 1.955 -22.931 1.00 89.31 181 ASP A C 1
ATOM 1402 O O . ASP A 1 181 ? 3.631 2.354 -22.375 1.00 89.31 181 ASP A O 1
ATOM 1406 N N . GLN A 1 182 ? 5.380 0.957 -22.416 1.00 88.81 182 GLN A N 1
ATOM 1407 C CA . GLN A 1 182 ? 5.019 0.269 -21.178 1.00 88.81 182 GLN A CA 1
ATOM 1408 C C . GLN A 1 182 ? 5.189 1.188 -19.964 1.00 88.81 182 GLN A C 1
ATOM 1410 O O . GLN A 1 182 ? 4.330 1.206 -19.082 1.00 88.81 182 GLN A O 1
ATOM 1415 N N . VAL A 1 183 ? 6.250 1.997 -19.940 1.00 88.25 183 VAL A N 1
ATOM 1416 C CA . VAL A 1 183 ? 6.464 3.016 -18.904 1.00 88.25 183 VAL A CA 1
ATOM 1417 C C . VAL A 1 183 ? 5.361 4.077 -18.943 1.00 88.25 183 VAL A C 1
ATOM 1419 O O . VAL A 1 183 ? 4.873 4.504 -17.900 1.00 88.25 183 VAL A O 1
ATOM 1422 N N . THR A 1 184 ? 4.905 4.465 -20.133 1.00 90.44 184 THR A N 1
ATOM 1423 C CA . THR A 1 184 ? 3.778 5.391 -20.297 1.00 90.44 184 THR A CA 1
ATOM 1424 C C . THR A 1 184 ? 2.512 4.823 -19.660 1.00 90.44 184 THR A C 1
ATOM 1426 O O . THR A 1 184 ? 1.864 5.494 -18.857 1.00 90.44 184 THR A O 1
ATOM 1429 N N . LEU A 1 185 ? 2.191 3.556 -19.940 1.00 90.12 185 LEU A N 1
ATOM 1430 C CA . LEU A 1 185 ? 1.083 2.860 -19.285 1.00 90.12 185 LEU A CA 1
ATOM 1431 C C . LEU A 1 185 ? 1.262 2.813 -17.760 1.00 90.12 185 LEU A C 1
ATOM 1433 O O . LEU A 1 185 ? 0.293 2.995 -17.025 1.00 90.12 185 LEU A O 1
ATOM 1437 N N . TRP A 1 186 ? 2.482 2.595 -17.271 1.00 89.25 186 TRP A N 1
ATOM 1438 C CA . TRP A 1 186 ? 2.764 2.577 -15.837 1.00 89.25 186 TRP A CA 1
ATOM 1439 C C . TRP A 1 186 ? 2.493 3.911 -15.161 1.00 89.25 186 TRP A C 1
ATOM 1441 O O . TRP A 1 186 ? 1.906 3.905 -14.087 1.00 89.25 186 TRP A O 1
ATOM 1451 N N . ILE A 1 187 ? 2.848 5.031 -15.789 1.00 88.00 187 ILE A N 1
ATOM 1452 C CA . ILE A 1 187 ? 2.534 6.367 -15.267 1.00 88.00 187 ILE A CA 1
ATOM 1453 C C . ILE A 1 187 ? 1.013 6.527 -15.131 1.00 88.00 187 ILE A C 1
ATOM 1455 O O . ILE A 1 187 ? 0.528 6.942 -14.079 1.00 88.00 187 ILE A O 1
ATOM 1459 N N . TYR A 1 188 ? 0.231 6.122 -16.137 1.00 89.88 188 TYR A N 1
ATOM 1460 C CA . TYR A 1 188 ? -1.233 6.174 -16.047 1.00 89.88 188 TYR A CA 1
ATOM 1461 C C . TYR A 1 188 ? -1.796 5.274 -14.942 1.00 89.88 188 TYR A C 1
ATOM 1463 O O . TYR A 1 188 ? -2.675 5.693 -14.186 1.00 89.88 188 TYR A O 1
ATOM 1471 N N . LEU A 1 189 ? -1.300 4.042 -14.823 1.00 88.31 189 LEU A N 1
ATOM 1472 C CA . LEU A 1 189 ? -1.740 3.117 -13.778 1.00 88.31 189 LEU A CA 1
ATOM 1473 C C . LEU A 1 189 ? -1.323 3.588 -12.380 1.00 88.31 189 LEU A C 1
ATOM 1475 O O . LEU A 1 189 ? -2.092 3.423 -11.436 1.00 88.31 189 LEU A O 1
ATOM 1479 N N . ASP A 1 190 ? -0.148 4.198 -12.246 1.00 85.00 190 ASP A N 1
ATOM 1480 C CA . ASP A 1 190 ? 0.323 4.798 -11.000 1.00 85.00 190 ASP A CA 1
ATOM 1481 C C . ASP A 1 190 ? -0.553 5.985 -10.589 1.00 85.00 190 ASP A C 1
ATOM 1483 O O . ASP A 1 190 ? -0.925 6.099 -9.425 1.00 85.00 190 ASP A O 1
ATOM 1487 N N . PHE A 1 191 ? -0.997 6.805 -11.544 1.00 86.62 191 PHE A N 1
ATOM 1488 C CA . PHE A 1 191 ? -1.954 7.878 -11.278 1.00 86.62 191 PHE A CA 1
ATOM 1489 C C . PHE A 1 191 ? -3.308 7.343 -10.787 1.00 86.62 191 PHE A C 1
ATOM 1491 O O . PHE A 1 191 ? -3.870 7.831 -9.803 1.00 86.62 191 PHE A O 1
ATOM 1498 N N . ILE A 1 192 ? -3.825 6.294 -11.437 1.00 87.12 192 ILE A N 1
ATOM 1499 C CA . ILE A 1 192 ? -5.050 5.605 -11.006 1.00 87.12 192 ILE A CA 1
ATOM 1500 C C . ILE A 1 192 ? -4.859 5.031 -9.596 1.00 87.12 192 ILE A C 1
ATOM 1502 O O . ILE A 1 192 ? -5.742 5.187 -8.750 1.00 87.12 192 ILE A O 1
ATOM 1506 N N . ARG A 1 193 ? -3.708 4.407 -9.322 1.00 86.62 193 ARG A N 1
ATOM 1507 C CA . ARG A 1 193 ? -3.344 3.888 -8.000 1.00 86.62 193 ARG A CA 1
ATOM 1508 C C . ARG A 1 193 ? -3.317 5.004 -6.960 1.00 86.62 193 ARG A C 1
ATOM 1510 O O . ARG A 1 193 ? -3.943 4.851 -5.921 1.00 86.62 193 ARG A O 1
ATOM 1517 N N . LEU A 1 194 ? -2.686 6.137 -7.243 1.00 87.50 194 LEU A N 1
ATOM 1518 C CA . LEU A 1 194 ? -2.630 7.289 -6.342 1.00 87.50 194 LEU A CA 1
ATOM 1519 C C . LEU A 1 194 ? -4.040 7.756 -5.947 1.00 87.50 194 LEU A C 1
ATOM 1521 O O . LEU A 1 194 ? -4.334 7.925 -4.762 1.00 87.50 194 LEU A O 1
ATOM 1525 N N . ILE A 1 195 ? -4.940 7.910 -6.924 1.00 86.88 195 ILE A N 1
ATOM 1526 C CA . ILE A 1 195 ? -6.319 8.354 -6.672 1.00 86.88 195 ILE A CA 1
ATOM 1527 C C . ILE A 1 195 ? -7.112 7.301 -5.891 1.00 86.88 195 ILE A C 1
ATOM 1529 O O . ILE A 1 195 ? -7.755 7.614 -4.891 1.00 86.88 195 ILE A O 1
ATOM 1533 N N . TRP A 1 196 ? -7.122 6.051 -6.340 1.00 86.12 196 TRP A N 1
ATOM 1534 C CA . TRP A 1 196 ? -8.019 5.050 -5.757 1.00 86.12 196 TRP A CA 1
ATOM 1535 C C . TRP A 1 196 ? -7.470 4.423 -4.483 1.00 86.12 196 TRP A C 1
ATOM 1537 O O . TRP A 1 196 ? -8.225 4.170 -3.544 1.00 86.12 196 TRP A O 1
ATOM 1547 N N . GLN A 1 197 ? -6.166 4.175 -4.441 1.00 88.25 197 GLN A N 1
ATOM 1548 C CA . GLN A 1 197 ? -5.503 3.534 -3.319 1.00 88.25 197 GLN A CA 1
ATOM 1549 C C . GLN A 1 197 ? -5.123 4.559 -2.256 1.00 88.25 197 GLN A C 1
ATOM 1551 O O . GLN A 1 197 ? -5.648 4.495 -1.148 1.00 88.25 197 GLN A O 1
ATOM 1556 N N . ASP A 1 198 ? -4.250 5.514 -2.573 1.00 86.50 198 ASP A N 1
ATOM 1557 C CA . ASP A 1 198 ? -3.632 6.352 -1.541 1.00 86.50 198 ASP A CA 1
ATOM 1558 C C . ASP A 1 198 ? -4.616 7.394 -0.998 1.00 86.50 198 ASP A C 1
ATOM 1560 O O . ASP A 1 198 ? -4.825 7.480 0.216 1.00 86.50 198 ASP A O 1
ATOM 1564 N N . VAL A 1 199 ? -5.317 8.119 -1.879 1.00 89.75 199 VAL A N 1
ATOM 1565 C CA . VAL A 1 199 ? -6.384 9.042 -1.450 1.00 89.75 199 VAL A CA 1
ATOM 1566 C C . VAL A 1 199 ? -7.536 8.267 -0.809 1.00 89.75 199 VAL A C 1
ATOM 1568 O O . VAL A 1 199 ? -8.030 8.672 0.244 1.00 89.75 199 VAL A O 1
ATOM 1571 N N . GLY A 1 200 ? -7.933 7.127 -1.383 1.00 91.62 200 GLY A N 1
ATOM 1572 C CA . GLY A 1 200 ? -8.983 6.272 -0.823 1.00 91.62 200 GLY A CA 1
ATOM 1573 C C . GLY A 1 200 ? -8.681 5.822 0.610 1.00 91.62 200 GLY A C 1
ATOM 1574 O O . GLY A 1 200 ? -9.525 5.967 1.498 1.00 91.62 200 GLY A O 1
ATOM 1575 N N . ILE A 1 201 ? -7.462 5.342 0.875 1.00 89.81 201 ILE A N 1
ATOM 1576 C CA . ILE A 1 201 ? -7.014 4.939 2.215 1.00 89.81 201 ILE A CA 1
ATOM 1577 C C . ILE A 1 201 ? -7.001 6.139 3.163 1.00 89.81 201 ILE A C 1
ATOM 1579 O O . ILE A 1 201 ? -7.525 6.024 4.272 1.00 89.81 201 ILE A O 1
ATOM 1583 N N . VAL A 1 202 ? -6.469 7.294 2.748 1.00 87.31 202 VAL A N 1
ATOM 1584 C CA . VAL A 1 202 ? -6.461 8.515 3.575 1.00 87.31 202 VAL A CA 1
ATOM 1585 C C . VAL A 1 202 ? -7.883 8.936 3.947 1.00 87.31 202 VAL A C 1
ATOM 1587 O O . VAL A 1 202 ? -8.158 9.186 5.121 1.00 87.31 202 VAL A O 1
ATOM 1590 N N . VAL A 1 203 ? -8.815 8.948 2.991 1.00 90.88 203 VAL A N 1
ATOM 1591 C CA . VAL A 1 203 ? -10.226 9.285 3.233 1.00 90.88 203 VAL A CA 1
ATOM 1592 C C . VAL A 1 203 ? -10.867 8.293 4.205 1.00 90.88 203 VAL A C 1
ATOM 1594 O O . VAL A 1 203 ? -11.517 8.705 5.167 1.00 90.88 203 VAL A O 1
ATOM 1597 N N . LEU A 1 204 ? -10.652 6.989 4.022 1.00 90.94 204 LEU A N 1
ATOM 1598 C CA . LEU A 1 204 ? -11.173 5.964 4.930 1.00 90.94 204 LEU A CA 1
ATOM 1599 C C . LEU A 1 204 ? -10.593 6.100 6.345 1.00 90.94 204 LEU A C 1
ATOM 1601 O O . LEU A 1 204 ? -11.340 5.975 7.321 1.00 90.94 204 LEU A O 1
ATOM 1605 N N . MET A 1 205 ? -9.296 6.402 6.474 1.00 84.81 205 MET A N 1
ATOM 1606 C CA . MET A 1 205 ? -8.655 6.672 7.765 1.00 84.81 205 MET A CA 1
ATOM 1607 C C . MET A 1 205 ? -9.198 7.947 8.412 1.00 84.81 205 MET A C 1
ATOM 1609 O O . MET A 1 205 ? -9.460 7.943 9.614 1.00 84.81 205 MET A O 1
ATOM 1613 N N . LEU A 1 206 ? -9.431 9.015 7.644 1.00 85.56 206 LEU A N 1
ATOM 1614 C CA . LEU A 1 206 ? -10.035 10.259 8.133 1.00 85.56 206 LEU A CA 1
ATOM 1615 C C . LEU A 1 206 ? -11.446 10.019 8.665 1.00 85.56 206 LEU A C 1
ATOM 1617 O O . LEU A 1 206 ? -11.760 10.426 9.783 1.00 85.56 206 LEU A O 1
ATOM 1621 N N . ILE A 1 207 ? -12.283 9.302 7.914 1.00 88.62 207 ILE A N 1
ATOM 1622 C CA . ILE A 1 207 ? -13.636 8.947 8.357 1.00 88.62 207 ILE A CA 1
ATOM 1623 C C . ILE A 1 207 ? -13.560 8.089 9.627 1.00 88.62 207 ILE A C 1
ATOM 1625 O O . ILE A 1 207 ? -14.289 8.343 10.588 1.00 88.62 207 ILE A O 1
ATOM 1629 N N . ALA A 1 208 ? -12.652 7.110 9.681 1.00 85.44 208 ALA A N 1
ATOM 1630 C CA . ALA A 1 208 ? -12.444 6.287 10.869 1.00 85.44 208 ALA A CA 1
ATOM 1631 C C . ALA A 1 208 ? -11.978 7.122 12.079 1.00 85.44 208 ALA A C 1
ATOM 1633 O O . ALA A 1 208 ? -12.457 6.902 13.197 1.00 85.44 208 ALA A O 1
ATOM 1634 N N . ALA A 1 209 ? -11.088 8.092 11.877 1.00 82.44 209 ALA A N 1
ATOM 1635 C CA . ALA A 1 209 ? -10.546 8.962 12.918 1.00 82.44 209 ALA A CA 1
ATOM 1636 C C . ALA A 1 209 ? -11.588 9.953 13.461 1.00 82.44 209 ALA A C 1
ATOM 1638 O O . ALA A 1 209 ? -11.671 10.153 14.673 1.00 82.44 209 ALA A O 1
ATOM 1639 N N . LEU A 1 210 ? -12.398 10.546 12.581 1.00 84.38 210 LEU A N 1
ATOM 1640 C CA . LEU A 1 210 ? -13.346 11.619 12.907 1.00 84.38 210 LEU A CA 1
ATOM 1641 C C . LEU A 1 210 ? -14.719 11.121 13.371 1.00 84.38 210 LEU A C 1
ATOM 1643 O O . LEU A 1 210 ? -15.555 11.925 13.796 1.00 84.38 210 LEU A O 1
ATOM 1647 N N . HIS A 1 211 ? -14.964 9.811 13.305 1.00 80.19 211 HIS A N 1
ATOM 1648 C CA . HIS A 1 211 ? -16.261 9.232 13.621 1.00 80.19 211 HIS A CA 1
ATOM 1649 C C . HIS A 1 211 ? -16.718 9.594 15.061 1.00 80.19 211 HIS A C 1
ATOM 1651 O O . HIS A 1 211 ? -16.002 9.295 16.024 1.00 80.19 211 HIS A O 1
ATOM 1657 N N . PRO A 1 212 ? -17.929 10.170 15.253 1.00 72.25 212 PRO A N 1
ATOM 1658 C CA . PRO A 1 212 ? -18.351 10.811 16.509 1.00 72.25 212 PRO A CA 1
ATOM 1659 C C . PRO A 1 212 ? -18.228 9.938 17.762 1.00 72.25 212 PRO A C 1
ATOM 1661 O O . PRO A 1 212 ? -17.838 10.421 18.819 1.00 72.25 212 PRO A O 1
ATOM 1664 N N . LYS A 1 213 ? -18.503 8.634 17.627 1.00 71.12 213 LYS A N 1
ATOM 1665 C CA . LYS A 1 213 ? -18.460 7.647 18.725 1.00 71.12 213 LYS A CA 1
ATOM 1666 C C . LYS A 1 213 ? -17.073 7.431 19.348 1.00 71.12 213 LYS A C 1
ATOM 1668 O O . LYS A 1 213 ? -16.979 6.759 20.367 1.00 71.12 213 LYS A O 1
ATOM 1673 N N . PHE A 1 214 ? -16.014 7.957 18.733 1.00 66.56 214 PHE A N 1
ATOM 1674 C CA . PHE A 1 214 ? -14.630 7.753 19.169 1.00 66.56 214 PHE A CA 1
ATOM 1675 C C . PHE A 1 214 ? -13.897 9.056 19.466 1.00 66.56 214 PHE A C 1
ATOM 1677 O O . PHE A 1 214 ? -12.689 9.034 19.713 1.00 66.56 214 PHE A O 1
ATOM 1684 N N . ARG A 1 215 ? -14.606 10.192 19.461 1.00 66.38 215 ARG A N 1
ATOM 1685 C CA . ARG A 1 215 ? -14.037 11.432 19.980 1.00 66.38 215 ARG A CA 1
ATOM 1686 C C . ARG A 1 215 ? -13.713 11.210 21.451 1.00 66.38 215 ARG A C 1
ATOM 1688 O O . ARG A 1 215 ? -14.569 10.777 22.220 1.00 66.38 215 ARG A O 1
ATOM 1695 N N . LEU A 1 216 ? -12.469 11.493 21.825 1.00 59.84 216 LEU A N 1
ATOM 1696 C CA . LEU A 1 216 ? -12.091 11.644 23.222 1.00 59.84 216 LEU A CA 1
ATOM 1697 C C . LEU A 1 216 ? -12.833 12.885 23.722 1.00 59.84 216 LEU A C 1
ATOM 1699 O O . LEU A 1 216 ? -12.357 14.006 23.575 1.00 59.84 216 LEU A O 1
ATOM 1703 N N . VAL A 1 217 ? -14.060 12.703 24.205 1.00 56.44 217 VAL A N 1
ATOM 1704 C CA . VAL A 1 217 ? -14.739 13.756 24.950 1.00 56.44 217 VAL A CA 1
ATOM 1705 C C . VAL A 1 217 ? -13.896 13.935 26.204 1.00 56.44 217 VAL A C 1
ATOM 1707 O O . VAL A 1 217 ? -13.811 13.022 27.023 1.00 56.44 217 VAL A O 1
ATOM 1710 N N . ASN A 1 218 ? -13.208 15.074 26.303 1.00 49.97 218 ASN A N 1
ATOM 1711 C CA . ASN A 1 218 ? -12.580 15.529 27.537 1.00 49.97 218 ASN A CA 1
ATOM 1712 C C . ASN A 1 218 ? -13.704 15.711 28.560 1.00 49.97 218 ASN A C 1
ATOM 1714 O O . ASN A 1 218 ? -14.338 16.756 28.636 1.00 49.97 218 ASN A O 1
ATOM 1718 N N . GLY A 1 219 ? -14.020 14.630 29.252 1.00 48.72 219 GLY A N 1
ATOM 1719 C CA . GLY A 1 219 ? -15.166 14.503 30.131 1.00 48.72 219 GLY A CA 1
ATOM 1720 C C . GLY A 1 219 ? -14.839 13.501 31.215 1.00 48.72 219 GLY A C 1
ATOM 1721 O O . GLY A 1 219 ? -15.637 12.623 31.517 1.00 48.72 219 GLY A O 1
ATOM 1722 N N . ASP A 1 220 ? -13.650 13.642 31.799 1.00 46.44 220 ASP A N 1
ATOM 1723 C CA . ASP A 1 220 ? -13.387 13.174 33.153 1.00 46.44 220 ASP A CA 1
ATOM 1724 C C . ASP A 1 220 ? -14.157 14.099 34.116 1.00 46.44 220 ASP A C 1
ATOM 1726 O O . ASP A 1 220 ? -13.594 14.798 34.953 1.00 46.44 220 ASP A O 1
ATOM 1730 N N . SER A 1 221 ? -15.483 14.158 33.967 1.00 49.44 221 SER A N 1
ATOM 1731 C CA . SER A 1 221 ? -16.366 14.552 35.052 1.00 49.44 221 SER A CA 1
ATOM 1732 C C . SER A 1 221 ? -16.363 13.373 36.009 1.00 49.44 221 SER A C 1
ATOM 1734 O O . SER A 1 221 ? -17.260 12.526 35.987 1.00 49.44 221 SER A O 1
ATOM 1736 N N . ARG A 1 222 ? -15.291 13.277 36.807 1.00 53.84 222 ARG A N 1
ATOM 1737 C CA . ARG A 1 222 ? -15.305 12.461 38.015 1.00 53.84 222 ARG A 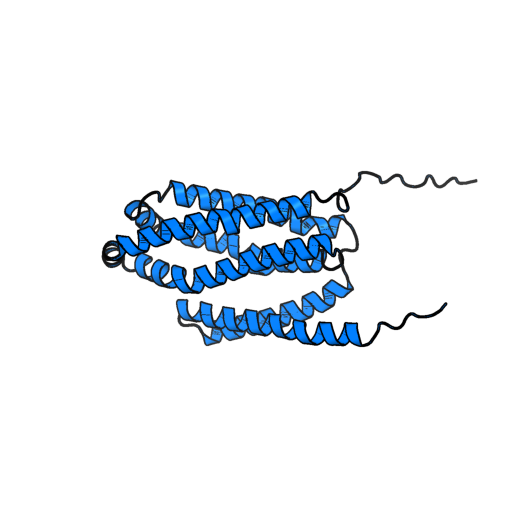CA 1
ATOM 1738 C C . ARG A 1 222 ? -16.611 12.787 38.738 1.00 53.84 222 ARG A C 1
ATOM 1740 O O . ARG A 1 222 ? -16.848 13.967 39.000 1.00 53.84 222 ARG A O 1
ATOM 1747 N N . PRO A 1 223 ? -17.454 11.796 39.064 1.00 50.34 223 PRO A N 1
ATOM 1748 C CA . PRO A 1 223 ? -18.517 12.048 40.011 1.00 50.34 223 PRO A CA 1
ATOM 1749 C C . PRO A 1 223 ? -17.831 12.502 41.299 1.00 50.34 223 PRO A C 1
ATOM 1751 O O . PRO A 1 223 ? -17.007 11.770 41.857 1.00 50.34 223 PRO A O 1
ATOM 1754 N N . GLU A 1 224 ? -18.109 13.737 41.720 1.00 52.25 224 GLU A N 1
ATOM 1755 C CA . GLU A 1 224 ? -17.859 14.177 43.086 1.00 52.25 224 GLU A CA 1
ATOM 1756 C C . GLU A 1 224 ? -18.350 13.060 44.004 1.00 52.25 224 GLU A C 1
ATOM 1758 O O . GLU A 1 224 ? -19.550 12.788 44.095 1.00 52.25 224 GLU A O 1
ATOM 1763 N N . ARG A 1 225 ? -17.417 12.371 44.666 1.00 57.59 225 ARG A N 1
ATOM 1764 C CA . ARG A 1 225 ? -17.768 11.580 45.837 1.00 57.59 225 ARG A CA 1
ATOM 1765 C C . ARG A 1 225 ? -18.246 12.585 46.870 1.00 57.59 225 ARG A C 1
ATOM 1767 O O . ARG A 1 225 ? -17.436 13.179 47.576 1.00 57.59 225 ARG A O 1
ATOM 1774 N N . ARG A 1 226 ? -19.559 12.790 46.937 1.00 57.62 226 ARG A N 1
ATOM 1775 C CA . ARG A 1 226 ? -20.185 13.361 48.121 1.00 57.62 226 ARG A CA 1
ATOM 1776 C C . ARG A 1 226 ? -19.957 12.368 49.250 1.00 57.62 226 ARG A C 1
ATOM 1778 O O . ARG A 1 226 ? -20.611 11.334 49.319 1.00 57.62 226 ARG A O 1
ATOM 1785 N N . HIS A 1 227 ? -18.962 12.669 50.073 1.00 60.44 227 HIS A N 1
ATOM 1786 C CA . HIS A 1 227 ? -18.899 12.158 51.427 1.00 60.44 227 HIS A CA 1
ATOM 1787 C C . HIS A 1 227 ? -19.961 12.91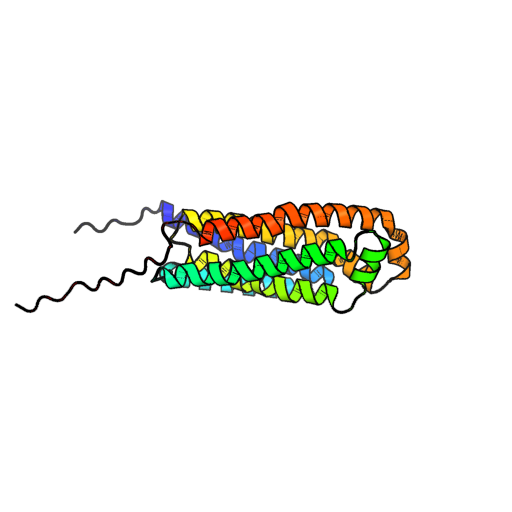7 52.224 1.00 60.44 227 HIS A C 1
ATOM 1789 O O . HIS A 1 227 ? -19.809 14.108 52.488 1.00 60.44 227 HIS A O 1
ATOM 1795 N N . THR A 1 228 ? -21.057 12.228 52.515 1.00 69.12 228 THR A N 1
ATOM 1796 C CA . THR A 1 228 ? -21.975 12.535 53.616 1.00 69.12 228 THR A CA 1
ATOM 1797 C C . THR A 1 228 ? -21.866 11.412 54.619 1.00 69.12 228 THR A C 1
ATOM 1799 O O . THR A 1 228 ? -21.864 10.252 54.141 1.00 69.12 228 THR A O 1
#

Organism: NCBI:txid112248

Foldseek 3Di:
DDDDDDDPVVVVVLVVVLVVQLVVQLVLQLLLCVLVVRNVVRSVVSNVLSNVLSVVLVVLLVVAQPDLCQLQVLLVVVLVLLVVVLVLLVVLCVQPVALVSNLVLLLDPCNVVVCCVSLVCVLRPRLSSNLSNCVVPVVLNVLSVVLNVLSVVLVSCCSNPPSNVSVVCSVVVVVSVVCRVVSVVVSVVSVVCSVCRSVSNSVSSVCSNPPPVSPPPPDPPPPPPPDD